Protein AF-A0A9P6V6M8-F1 (afdb_monomer_lite)

Radius of gyration: 32.64 Å; chains: 1; bounding box: 86×92×67 Å

Secondary structure (DSSP, 8-state):
--GGGGGG-SSPPP-S-SSPEEEE-PPTT-EEEE-SSS--SSTTB--SSTTTTSS--PEEEEPPSS--SEEEE-SSS--SSTTB--SGGGTHHHHHHHHHHT-TTPSPPTTT-S--TTT-----GGG-------------------------STTSSSSSHHHHTTTTS-----------PPP--------------------------------

Foldseek 3Di:
DDPVPPVPPQFDAAFLDLFWDKDFDDDAFDKFWAWQRLQDPPQRGHPPPLCPPDPTDTDIDGHHNDDDGIAGAGRGNPDPDPRGDPPSSVVVPVVLVVLQVVPPPPPDDLLDAQADRRRNDGHDPVRYDDDPPPPPVDPDDDDPDDDDDDDDPVPPPPPPVVVVVPVPPDDDDDDDDDDDDDDDDDDDDDDDDDDDDDDDDDDDDDDDDDDDDDD

Sequence (215 aa):
MDIEDFAYLPCKPKATHFNPITLRNLKPGSIKEWCTCGLTKTGVWCDGKSHKGTSFKPLRWQVPKQPQTIYLMCDCRYTTRPPYCDGLHMDLPLKYFKRIQECPKQPHDPEVTKLCEECGWAGPRDKWPELPETDSEGSDFSDEDDSEEGDSEARRKKTEEDKARTLAANTPKVQIQLQTDQDTSASSPSSQAAVGEGSDNVTVEKFLFNAIIHL

pLDDT: mean 71.79, std 23.33, range [31.89, 96.56]

Structure (mmCIF, N/CA/C/O backbone):
data_AF-A0A9P6V6M8-F1
#
_entry.id   AF-A0A9P6V6M8-F1
#
loop_
_atom_site.group_PDB
_atom_site.id
_atom_site.type_symbol
_atom_site.label_atom_id
_atom_site.label_alt_id
_atom_site.label_comp_id
_atom_site.label_asym_id
_atom_site.label_entity_id
_atom_site.label_seq_id
_atom_site.pdbx_PDB_ins_code
_atom_site.Cartn_x
_atom_site.Cartn_y
_atom_site.Cartn_z
_atom_site.occupancy
_atom_site.B_iso_or_equiv
_atom_site.auth_seq_id
_atom_site.auth_comp_id
_atom_site.auth_asym_id
_atom_site.auth_atom_id
_atom_site.pdbx_PDB_model_num
ATOM 1 N N . MET A 1 1 ? -5.505 -21.358 1.972 1.00 47.44 1 MET A N 1
ATOM 2 C CA . MET A 1 1 ? -5.375 -20.472 0.800 1.00 47.44 1 MET A CA 1
ATOM 3 C C . MET A 1 1 ? -3.897 -20.350 0.554 1.00 47.44 1 MET A C 1
ATOM 5 O O . MET A 1 1 ? -3.209 -19.744 1.370 1.00 47.44 1 MET A O 1
ATOM 9 N N . ASP A 1 2 ? -3.416 -21.045 -0.466 1.00 41.38 2 ASP A N 1
AT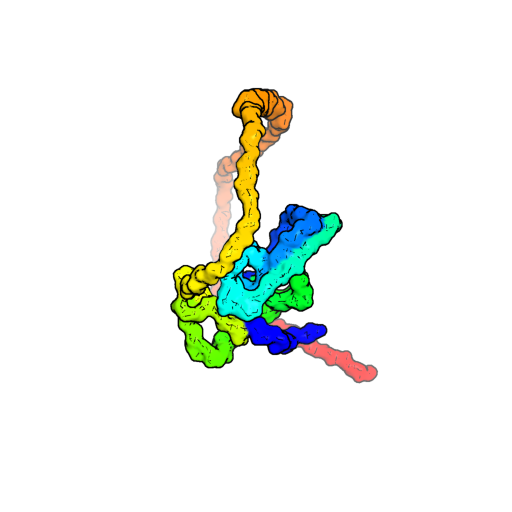OM 10 C CA . ASP A 1 2 ? -2.001 -21.075 -0.794 1.00 41.38 2 ASP A CA 1
ATOM 11 C C . ASP A 1 2 ? -1.569 -19.725 -1.372 1.00 41.38 2 ASP A C 1
ATOM 13 O O . ASP A 1 2 ? -2.309 -19.053 -2.089 1.00 41.38 2 ASP A O 1
ATOM 17 N N . ILE A 1 3 ? -0.354 -19.306 -1.023 1.00 53.66 3 ILE A N 1
ATOM 18 C CA . ILE A 1 3 ? 0.219 -17.983 -1.332 1.00 53.66 3 ILE A CA 1
ATOM 19 C C . ILE A 1 3 ? 0.447 -17.798 -2.855 1.00 53.66 3 ILE A C 1
ATOM 21 O O . ILE A 1 3 ? 0.847 -16.728 -3.314 1.00 53.66 3 ILE A O 1
ATOM 25 N N . GLU A 1 4 ? 0.193 -18.829 -3.661 1.00 52.91 4 GLU A N 1
ATOM 26 C CA . GLU A 1 4 ? 0.295 -18.800 -5.124 1.00 52.91 4 GLU A CA 1
ATOM 27 C C . GLU A 1 4 ? -0.864 -18.036 -5.801 1.00 52.91 4 GLU A C 1
ATOM 29 O O . GLU A 1 4 ? -0.730 -17.602 -6.943 1.00 52.91 4 GLU A O 1
ATOM 34 N N . ASP A 1 5 ? -1.943 -17.723 -5.073 1.00 51.47 5 ASP A N 1
ATOM 35 C CA . ASP A 1 5 ? -3.147 -17.071 -5.619 1.00 51.47 5 ASP A CA 1
ATOM 36 C C . ASP A 1 5 ? -3.082 -15.539 -5.755 1.00 51.47 5 ASP A C 1
ATOM 38 O O . ASP A 1 5 ? -4.060 -14.893 -6.147 1.00 51.47 5 ASP A O 1
ATOM 42 N N . PHE A 1 6 ? -1.923 -14.906 -5.539 1.00 53.25 6 PHE A N 1
ATOM 43 C CA . PHE A 1 6 ? -1.770 -13.481 -5.870 1.00 53.25 6 PHE A CA 1
ATOM 44 C C . PHE A 1 6 ? -1.945 -13.186 -7.367 1.00 53.25 6 PHE A C 1
ATOM 46 O O . PHE A 1 6 ? -2.022 -12.014 -7.744 1.00 53.25 6 PHE A O 1
ATOM 53 N N . ALA A 1 7 ? -2.045 -14.215 -8.215 1.00 49.66 7 ALA A N 1
ATOM 54 C CA . ALA A 1 7 ? -2.452 -14.122 -9.611 1.00 49.66 7 ALA A CA 1
ATOM 55 C C . ALA A 1 7 ? -3.858 -13.510 -9.803 1.00 49.66 7 ALA A C 1
ATOM 57 O O . ALA A 1 7 ? -4.066 -12.843 -10.812 1.00 49.66 7 ALA A O 1
ATOM 58 N N . TYR A 1 8 ? -4.772 -13.621 -8.829 1.00 52.59 8 TYR A N 1
ATOM 59 C CA . TYR A 1 8 ? -6.169 -13.176 -8.972 1.00 52.59 8 TYR A CA 1
ATOM 60 C C . TYR A 1 8 ? -6.433 -11.688 -8.716 1.00 52.59 8 TYR A C 1
ATOM 62 O O . TYR A 1 8 ? -7.520 -11.203 -9.030 1.00 52.59 8 TYR A O 1
ATOM 70 N N . LEU A 1 9 ? -5.473 -10.929 -8.174 1.00 61.94 9 LEU A N 1
ATOM 71 C CA . LEU A 1 9 ? -5.618 -9.472 -8.132 1.00 61.94 9 LEU A CA 1
ATOM 72 C C . LEU A 1 9 ? -5.384 -8.922 -9.547 1.00 61.94 9 LEU A C 1
ATOM 74 O O . LEU A 1 9 ? -4.249 -9.044 -10.029 1.00 61.94 9 LEU A O 1
ATOM 78 N N . PRO A 1 10 ? -6.402 -8.315 -10.197 1.00 70.81 10 PRO A N 1
ATOM 79 C CA . PRO A 1 10 ? -6.293 -7.839 -11.578 1.00 70.81 10 PRO A CA 1
ATOM 80 C C . PRO A 1 10 ? -5.193 -6.782 -11.734 1.00 70.81 10 PRO A C 1
ATOM 82 O O . PRO A 1 10 ? -4.632 -6.629 -12.813 1.00 70.81 10 PRO A O 1
ATOM 85 N N . CYS A 1 11 ? -4.843 -6.102 -10.638 1.00 84.94 11 CYS A N 1
ATOM 86 C CA . CYS A 1 11 ? -3.841 -5.048 -10.585 1.00 84.94 11 CYS A CA 1
ATOM 87 C C . CYS A 1 11 ? -2.953 -5.256 -9.347 1.00 84.94 11 CYS A C 1
ATOM 89 O O . CYS A 1 11 ? -3.449 -5.573 -8.261 1.00 84.94 11 CYS A O 1
ATOM 91 N N . LYS A 1 12 ? -1.633 -5.096 -9.489 1.00 92.56 12 LYS A N 1
ATOM 92 C CA . LYS A 1 12 ? -0.647 -5.289 -8.414 1.00 92.56 12 LYS A CA 1
ATOM 93 C C . LYS A 1 12 ? -0.334 -3.960 -7.718 1.00 92.56 12 LYS A C 1
ATOM 95 O O . LYS A 1 12 ? 0.124 -3.028 -8.380 1.00 92.56 12 LYS A O 1
ATOM 100 N N . PRO A 1 13 ? -0.563 -3.842 -6.398 1.00 94.44 13 PRO A N 1
ATOM 101 C CA . PRO A 1 13 ? -0.281 -2.607 -5.677 1.00 94.44 13 PRO A CA 1
ATOM 102 C C . PRO A 1 13 ? 1.210 -2.464 -5.361 1.00 94.44 13 PRO A C 1
ATOM 104 O O . PRO A 1 13 ? 1.952 -3.451 -5.288 1.00 94.44 13 PRO A O 1
ATOM 107 N N . LYS A 1 14 ? 1.644 -1.232 -5.091 1.00 95.19 14 LYS A N 1
ATOM 108 C CA . LYS A 1 14 ? 2.964 -0.979 -4.512 1.00 95.19 14 LYS A CA 1
ATOM 109 C C . LYS A 1 14 ? 2.982 -1.470 -3.065 1.00 95.19 14 LYS A C 1
ATOM 111 O O . LYS A 1 14 ? 2.105 -1.112 -2.282 1.00 95.19 14 LYS A O 1
ATOM 116 N N . ALA A 1 15 ? 4.004 -2.232 -2.685 1.00 94.75 15 ALA A N 1
ATOM 117 C CA . ALA A 1 15 ? 4.273 -2.470 -1.271 1.00 94.75 15 ALA A CA 1
ATOM 118 C C . ALA A 1 15 ? 4.961 -1.227 -0.688 1.00 94.75 15 ALA A C 1
ATOM 120 O O . ALA A 1 15 ? 6.109 -0.945 -1.033 1.00 94.75 15 ALA A O 1
ATOM 121 N N . THR A 1 16 ? 4.259 -0.458 0.154 1.00 92.56 16 THR A N 1
ATOM 122 C CA . THR A 1 16 ? 4.833 0.735 0.807 1.00 92.56 16 THR A CA 1
ATOM 123 C C . THR A 1 16 ? 5.919 0.315 1.790 1.00 92.56 16 THR A C 1
ATOM 125 O O . THR A 1 16 ? 7.080 0.697 1.663 1.00 92.56 16 THR A O 1
ATOM 128 N N . HIS A 1 17 ? 5.522 -0.533 2.733 1.00 92.94 17 HIS A N 1
ATOM 129 C CA . HIS A 1 17 ? 6.373 -1.190 3.704 1.00 92.94 17 HIS A CA 1
ATOM 130 C C . HIS A 1 17 ? 5.879 -2.625 3.860 1.00 92.94 17 HIS A C 1
ATOM 132 O O . HIS A 1 17 ? 4.681 -2.895 3.767 1.00 92.94 17 HIS A O 1
ATOM 138 N N . PHE A 1 18 ? 6.796 -3.564 4.082 1.00 94.62 18 PHE A N 1
ATOM 139 C CA . PHE A 1 18 ? 6.402 -4.948 4.338 1.00 94.62 18 PHE A CA 1
ATOM 140 C C . PHE A 1 18 ? 5.787 -5.080 5.734 1.00 94.62 18 PHE A C 1
ATOM 142 O O . PHE A 1 18 ? 4.738 -5.691 5.892 1.00 94.62 18 PHE A O 1
ATOM 149 N N . ASN A 1 19 ? 6.360 -4.417 6.733 1.00 94.94 19 ASN A N 1
ATOM 150 C CA . ASN A 1 19 ? 5.861 -4.497 8.101 1.00 94.94 19 ASN A CA 1
ATOM 151 C C . ASN A 1 19 ? 4.499 -3.799 8.267 1.00 94.94 19 ASN A C 1
ATOM 153 O O . ASN A 1 19 ? 4.250 -2.767 7.637 1.00 94.94 19 ASN A O 1
ATOM 157 N N . PRO A 1 20 ? 3.616 -4.321 9.135 1.00 95.94 20 PRO A N 1
ATOM 158 C CA . PRO A 1 20 ? 2.360 -3.664 9.452 1.00 95.94 20 PRO A CA 1
ATOM 159 C C . PRO A 1 20 ? 2.594 -2.370 10.226 1.00 95.94 20 PRO A C 1
ATOM 161 O O . PRO A 1 20 ? 3.549 -2.246 10.996 1.00 95.94 20 PRO A O 1
ATOM 164 N N . ILE A 1 21 ? 1.657 -1.436 10.097 1.00 96.06 21 ILE A N 1
ATOM 165 C CA . ILE A 1 21 ? 1.643 -0.233 10.925 1.00 96.06 21 ILE A CA 1
ATOM 166 C C . ILE A 1 21 ? 0.756 -0.454 12.151 1.00 96.06 21 ILE A C 1
ATOM 168 O O . ILE A 1 21 ? -0.347 -1.003 12.070 1.00 96.06 21 ILE A O 1
ATOM 172 N N . THR A 1 22 ? 1.246 -0.004 13.301 1.00 96.44 22 THR A N 1
ATOM 173 C CA . THR A 1 22 ? 0.507 -0.038 14.563 1.00 96.44 22 THR A CA 1
ATOM 174 C C . THR A 1 22 ? -0.211 1.291 14.751 1.00 96.44 22 THR A C 1
ATOM 176 O O . THR A 1 22 ? 0.434 2.321 14.936 1.00 96.44 22 THR A O 1
ATOM 179 N N . LEU A 1 23 ? -1.542 1.278 14.735 1.00 95.06 23 LEU A N 1
ATOM 180 C CA . LEU A 1 23 ? -2.364 2.449 15.037 1.00 95.06 23 LEU A CA 1
ATOM 181 C C . LEU A 1 23 ? -2.954 2.339 16.440 1.00 95.06 23 LEU A C 1
ATOM 183 O O . LEU A 1 23 ? -3.343 1.258 16.881 1.00 95.06 23 LEU A O 1
ATOM 187 N N . ARG A 1 24 ? -3.040 3.471 17.138 1.00 94.88 24 ARG A N 1
ATOM 188 C CA . ARG A 1 24 ? -3.603 3.576 18.489 1.00 94.88 24 ARG A CA 1
ATOM 189 C C . ARG A 1 24 ? -4.727 4.601 18.502 1.00 94.88 24 ARG A C 1
ATOM 191 O O . ARG A 1 24 ? -4.726 5.525 17.694 1.00 94.88 24 ARG A O 1
ATOM 198 N N . ASN A 1 25 ? -5.655 4.448 19.443 1.00 89.94 25 ASN A N 1
ATOM 199 C CA . ASN A 1 25 ? -6.674 5.454 19.763 1.00 89.94 25 ASN A CA 1
ATOM 200 C C . ASN A 1 25 ? -7.548 5.883 18.563 1.00 89.94 25 ASN A C 1
ATOM 202 O O . ASN A 1 25 ? -7.869 7.060 18.402 1.00 89.94 25 ASN A O 1
ATOM 206 N N . LEU A 1 26 ? -7.947 4.937 17.703 1.00 92.75 26 LEU A N 1
ATOM 207 C CA . LEU A 1 26 ? -8.890 5.228 16.618 1.00 92.75 26 LEU A CA 1
ATOM 208 C C . LEU A 1 26 ? -10.288 5.513 17.182 1.00 92.75 26 LEU A C 1
ATOM 210 O O . LEU A 1 26 ? -10.801 4.743 17.993 1.00 92.75 26 LEU A O 1
ATOM 214 N N . LYS A 1 27 ? -10.921 6.599 16.718 1.00 93.25 27 LYS A N 1
ATOM 215 C CA . LYS A 1 27 ? -12.270 7.004 17.144 1.00 93.25 27 LYS A CA 1
ATOM 216 C C . LYS A 1 27 ? -13.311 5.955 16.704 1.00 93.25 27 LYS A C 1
ATOM 218 O O . LYS A 1 27 ? -13.471 5.772 15.491 1.00 93.25 27 LYS A O 1
ATOM 223 N N . PRO A 1 28 ? -14.037 5.302 17.633 1.00 95.12 28 PRO A N 1
ATOM 224 C CA . PRO A 1 28 ? -15.086 4.336 17.302 1.00 95.12 28 PRO A CA 1
ATOM 225 C C . PRO A 1 28 ? -16.145 4.917 16.371 1.00 95.12 28 PRO A C 1
ATOM 227 O O . PRO A 1 28 ? -16.511 6.086 16.492 1.00 95.12 28 PRO A O 1
ATOM 230 N N . GLY A 1 29 ? -16.630 4.112 15.426 1.00 93.00 29 GLY A N 1
ATOM 231 C CA . GLY A 1 29 ? -17.658 4.517 14.464 1.00 93.00 29 GLY A CA 1
ATOM 232 C C . GLY A 1 29 ? -17.187 5.497 13.387 1.00 93.00 29 GLY A C 1
ATOM 233 O O . GLY A 1 29 ? -17.927 5.725 12.429 1.00 93.00 29 GLY A O 1
ATOM 234 N N . SER A 1 30 ? -15.967 6.041 13.493 1.00 94.12 30 SER A N 1
ATOM 235 C CA . SER A 1 30 ? -15.397 6.867 12.431 1.00 94.12 30 SER A CA 1
ATOM 236 C C . SER A 1 30 ? -15.123 6.033 11.184 1.00 94.12 30 SER A C 1
ATOM 238 O O . SER A 1 30 ? -14.812 4.842 11.250 1.00 94.12 30 SER A O 1
ATOM 240 N N . ILE A 1 31 ? -15.264 6.677 10.034 1.00 95.31 31 ILE A N 1
ATOM 241 C CA . ILE A 1 31 ? -15.043 6.063 8.733 1.00 95.31 31 ILE A CA 1
ATOM 242 C C . ILE A 1 31 ? -13.644 6.447 8.281 1.00 95.31 31 ILE A C 1
ATOM 244 O O . ILE A 1 31 ? -13.259 7.616 8.340 1.00 95.31 31 ILE A O 1
ATOM 248 N N . LYS A 1 32 ? -12.876 5.451 7.859 1.00 95.31 32 LYS A N 1
ATOM 249 C CA . LYS A 1 32 ? -11.539 5.619 7.307 1.00 95.31 32 LYS A CA 1
ATOM 250 C C . LYS A 1 32 ? -11.471 4.939 5.952 1.00 95.31 32 LYS A C 1
ATOM 252 O O . LYS A 1 32 ? -12.170 3.965 5.690 1.00 95.31 32 LYS A O 1
ATOM 257 N N . GLU A 1 33 ? -10.610 5.454 5.096 1.00 96.31 33 GLU A N 1
ATOM 258 C CA . GLU A 1 33 ? -10.376 4.900 3.771 1.00 96.31 33 GLU A CA 1
ATOM 259 C C . GLU A 1 33 ? -9.006 4.249 3.759 1.00 96.31 33 GLU A C 1
ATOM 261 O O . GLU A 1 33 ? -7.987 4.937 3.788 1.00 96.31 33 GLU A O 1
ATOM 266 N N . TRP A 1 34 ? -8.962 2.922 3.760 1.00 96.56 34 TRP A N 1
ATOM 267 C CA . TRP A 1 34 ? -7.713 2.193 3.616 1.00 96.56 34 TRP A CA 1
ATOM 268 C C . TRP A 1 34 ? -7.250 2.282 2.165 1.00 96.56 34 TRP A C 1
ATOM 270 O O . TRP A 1 34 ? -7.998 2.008 1.224 1.00 96.56 34 TRP A O 1
ATOM 280 N N . CYS A 1 35 ? -6.011 2.713 1.971 1.00 96.06 35 CYS A N 1
ATOM 281 C CA . CYS A 1 35 ? -5.447 2.826 0.640 1.00 96.06 35 CYS A CA 1
ATOM 282 C C . CYS A 1 35 ? -5.168 1.413 0.094 1.00 96.06 35 CYS A C 1
ATOM 284 O O . CYS A 1 35 ? -4.650 0.548 0.794 1.00 96.06 35 CYS A O 1
ATOM 286 N N . THR A 1 36 ? -5.497 1.161 -1.165 1.00 94.94 36 THR A N 1
ATOM 287 C CA . THR A 1 36 ? -5.299 -0.155 -1.798 1.00 94.94 36 THR A CA 1
ATOM 288 C C . THR A 1 36 ? -4.094 -0.163 -2.740 1.00 94.94 36 THR A C 1
ATOM 290 O O . THR A 1 36 ? -3.481 -1.204 -2.916 1.00 94.94 36 THR A O 1
ATOM 293 N N . CYS A 1 37 ? -3.691 0.995 -3.281 1.00 94.06 37 CYS A N 1
ATOM 294 C CA . CYS A 1 37 ? -2.601 1.109 -4.260 1.00 94.06 37 CYS A CA 1
ATOM 295 C C . CYS A 1 37 ? -1.181 1.180 -3.670 1.00 94.06 37 CYS A C 1
ATOM 297 O O . CYS A 1 37 ? -0.215 0.980 -4.402 1.00 94.06 37 CYS A O 1
ATOM 299 N N . GLY A 1 38 ? -1.032 1.525 -2.383 1.00 93.88 38 GLY A N 1
ATOM 300 C CA . GLY A 1 38 ? 0.278 1.731 -1.737 1.00 93.88 38 GLY A CA 1
ATOM 301 C C . GLY A 1 38 ? 0.995 3.033 -2.119 1.00 93.88 38 GLY A C 1
ATOM 302 O O . GLY A 1 38 ? 2.156 3.243 -1.783 1.00 93.88 38 GLY A O 1
ATOM 303 N N . LEU A 1 39 ? 0.314 3.942 -2.821 1.00 93.94 39 LEU A N 1
ATOM 304 C CA . LEU A 1 39 ? 0.891 5.214 -3.262 1.00 93.94 39 LEU A CA 1
ATOM 305 C C . LEU A 1 39 ? 0.676 6.361 -2.273 1.00 93.94 39 LEU A C 1
ATOM 307 O O . LEU A 1 39 ? 1.158 7.448 -2.531 1.00 93.94 39 LEU A O 1
ATOM 311 N N . THR A 1 40 ? -0.057 6.192 -1.178 1.00 93.38 40 THR A N 1
ATOM 312 C CA . THR A 1 40 ? -0.419 7.290 -0.254 1.00 93.38 40 THR A CA 1
ATOM 313 C C . THR A 1 40 ? 0.786 7.940 0.463 1.00 93.38 40 THR A C 1
ATOM 315 O O . THR A 1 40 ? 1.867 7.356 0.526 1.00 93.38 40 THR A O 1
ATOM 318 N N . LYS A 1 41 ? 0.639 9.180 0.965 1.00 89.12 41 LYS A N 1
ATOM 319 C CA . LYS A 1 41 ? 1.581 9.818 1.925 1.00 89.12 41 LYS A CA 1
ATOM 320 C C . LYS A 1 41 ? 1.170 9.636 3.387 1.00 89.12 41 LYS A C 1
ATOM 322 O O . LYS A 1 41 ? 1.979 9.857 4.279 1.00 89.12 41 LYS A O 1
ATOM 327 N N . THR A 1 42 ? -0.077 9.256 3.650 1.00 89.44 42 THR A N 1
ATOM 328 C CA . THR A 1 42 ? -0.676 9.252 4.995 1.00 89.44 42 THR A CA 1
ATOM 329 C C . THR A 1 42 ? -0.638 7.862 5.647 1.00 89.44 42 THR A C 1
ATOM 331 O O . THR A 1 42 ? -1.531 7.480 6.408 1.00 89.44 42 THR A O 1
ATOM 334 N N . GLY A 1 43 ? 0.414 7.087 5.354 1.00 90.12 43 GLY A N 1
ATOM 335 C CA . GLY A 1 43 ? 0.623 5.734 5.875 1.00 90.12 43 GLY A CA 1
ATOM 336 C C . GLY A 1 43 ? -0.322 4.715 5.240 1.00 90.12 43 GLY A C 1
ATOM 337 O O . GLY A 1 43 ? -0.225 4.415 4.055 1.00 90.12 43 GLY A O 1
ATOM 338 N N . VAL A 1 44 ? -1.261 4.171 6.014 1.00 94.81 44 VAL A N 1
ATOM 339 C CA . VAL A 1 44 ? -2.244 3.188 5.510 1.00 94.81 44 VAL A CA 1
ATOM 340 C C . VAL A 1 44 ? -3.520 3.813 4.967 1.00 94.81 44 VAL A C 1
ATOM 342 O O . VAL A 1 44 ? -4.279 3.149 4.260 1.00 94.81 44 VAL A O 1
ATOM 345 N N . TRP A 1 45 ? -3.758 5.087 5.266 1.00 95.75 45 TRP A N 1
ATOM 346 C CA . TRP A 1 45 ? -4.970 5.776 4.847 1.00 95.75 45 TRP A CA 1
ATOM 347 C C . TRP A 1 45 ? -4.832 6.354 3.442 1.00 95.75 45 TRP A C 1
ATOM 349 O O . TRP A 1 45 ? -3.735 6.644 2.974 1.00 95.75 45 TRP A O 1
ATOM 359 N N . CYS A 1 46 ? -5.946 6.483 2.733 1.00 95.50 46 CYS A N 1
ATOM 360 C CA . CYS A 1 46 ? -5.997 7.155 1.446 1.00 95.50 46 CYS A CA 1
ATOM 361 C C . CYS A 1 46 ? -5.811 8.664 1.626 1.00 95.50 46 CYS A C 1
ATOM 363 O O . CYS A 1 46 ? -6.306 9.254 2.583 1.00 95.50 46 CYS A O 1
ATOM 365 N N . ASP A 1 47 ? -5.101 9.284 0.689 1.00 93.19 47 ASP A N 1
ATOM 366 C CA . ASP A 1 47 ? -4.909 10.733 0.603 1.00 93.19 47 ASP A CA 1
ATOM 367 C C . ASP A 1 47 ? -5.776 11.378 -0.495 1.00 93.19 47 ASP A C 1
ATOM 369 O O . ASP A 1 47 ? -5.595 12.547 -0.827 1.00 93.19 47 ASP A O 1
ATOM 373 N N . GLY A 1 48 ? -6.681 10.613 -1.115 1.00 91.06 48 GLY A N 1
ATOM 374 C CA . GLY A 1 48 ? -7.612 11.072 -2.153 1.00 91.06 48 GLY A CA 1
ATOM 375 C C . GLY A 1 48 ? -6.988 11.376 -3.523 1.00 91.06 48 GLY A C 1
ATOM 376 O O . GLY A 1 48 ? -7.678 11.301 -4.536 1.00 91.06 48 GLY A O 1
ATOM 377 N N . LYS A 1 49 ? -5.686 11.676 -3.595 1.00 90.62 49 LYS A N 1
ATOM 378 C CA . LYS A 1 49 ? -5.003 12.098 -4.833 1.00 90.62 49 LYS A CA 1
ATOM 379 C C . LYS A 1 49 ? -4.111 11.009 -5.428 1.00 90.62 49 LYS A C 1
ATOM 381 O O . LYS A 1 49 ? -3.974 10.905 -6.644 1.00 90.62 49 LYS A O 1
ATOM 386 N N . SER A 1 50 ? -3.511 10.156 -4.604 1.00 90.62 50 SER A N 1
ATOM 387 C CA . SER A 1 50 ? -2.413 9.303 -5.076 1.00 90.62 50 SER A CA 1
ATOM 388 C C . SER A 1 50 ? -2.855 8.071 -5.840 1.00 90.62 50 SER A C 1
ATOM 390 O O . SER A 1 50 ? -2.090 7.580 -6.658 1.00 90.62 50 SER A O 1
ATOM 392 N N . HIS A 1 51 ? -4.083 7.605 -5.640 1.00 90.69 51 HIS A N 1
ATOM 393 C CA . HIS A 1 51 ? -4.656 6.520 -6.436 1.00 90.69 51 HIS A CA 1
ATOM 394 C C . HIS A 1 51 ? -5.267 7.009 -7.761 1.00 90.69 51 HIS A C 1
ATOM 396 O O . HIS A 1 51 ? -5.526 6.190 -8.639 1.00 90.69 51 HIS A O 1
ATOM 402 N N . LYS A 1 52 ? -5.479 8.325 -7.940 1.00 89.81 52 LYS A N 1
ATOM 403 C CA . LYS A 1 52 ? -5.982 8.872 -9.208 1.00 89.81 52 LYS A CA 1
ATOM 404 C C . LYS A 1 52 ? -5.029 8.494 -10.349 1.00 89.81 52 LYS A C 1
ATOM 406 O O . LYS A 1 52 ? -3.807 8.520 -10.160 1.00 89.81 52 LYS A O 1
ATOM 411 N N . GLY A 1 53 ? -5.590 8.128 -11.500 1.00 85.75 53 GLY A N 1
ATOM 412 C CA . GLY A 1 53 ? -4.844 7.618 -12.657 1.00 85.75 53 GLY A CA 1
ATOM 413 C C . GLY A 1 53 ? -4.446 6.140 -12.563 1.00 85.75 53 GLY A C 1
ATOM 414 O O . GLY A 1 53 ? -3.782 5.646 -13.463 1.00 85.75 53 GLY A O 1
ATOM 415 N N . THR A 1 54 ? -4.847 5.439 -11.498 1.00 89.75 54 THR A N 1
ATOM 416 C CA . THR A 1 54 ? -4.717 3.978 -11.380 1.00 89.75 54 THR A CA 1
ATOM 417 C C . THR A 1 54 ? -6.101 3.340 -11.294 1.00 89.75 54 THR A C 1
ATOM 419 O O . THR A 1 54 ? -7.083 4.008 -10.966 1.00 89.75 54 THR A O 1
ATOM 422 N N . SER A 1 55 ? -6.188 2.039 -11.538 1.00 91.12 55 SER A N 1
ATOM 423 C CA . SER A 1 55 ? -7.408 1.235 -11.384 1.00 91.12 55 SER A CA 1
ATOM 424 C C . SER A 1 55 ? -7.823 1.007 -9.920 1.00 91.12 55 SER A C 1
ATOM 426 O O . SER A 1 55 ? -8.917 0.506 -9.645 1.00 91.12 55 SER A O 1
ATOM 428 N N . PHE A 1 56 ? -6.979 1.388 -8.958 1.00 92.38 56 PHE A N 1
ATOM 429 C CA . PHE A 1 56 ? -7.228 1.185 -7.536 1.00 92.38 56 PHE A CA 1
ATOM 430 C C . PHE A 1 56 ? -8.245 2.177 -6.970 1.00 92.38 56 PHE A C 1
ATOM 432 O O . PHE A 1 56 ? -8.120 3.392 -7.121 1.00 92.38 56 PHE A O 1
ATOM 439 N N . LYS A 1 57 ? -9.199 1.650 -6.198 1.00 92.50 57 LYS A N 1
ATOM 440 C CA . LYS A 1 57 ? -10.131 2.435 -5.381 1.00 92.50 57 LYS A CA 1
ATOM 441 C C . LYS A 1 57 ? -9.860 2.195 -3.895 1.00 92.50 57 LYS A C 1
ATOM 443 O O . LYS A 1 57 ? -9.584 1.049 -3.522 1.00 92.50 57 LYS A O 1
ATOM 448 N N . PRO A 1 58 ? -9.907 3.232 -3.042 1.00 94.50 58 PRO A N 1
ATOM 449 C CA . PRO A 1 58 ? -9.741 3.052 -1.607 1.00 94.50 58 PRO A CA 1
ATOM 450 C C . PRO A 1 58 ? -10.867 2.195 -1.015 1.00 94.50 58 PRO A C 1
ATOM 452 O O . PRO A 1 58 ? -12.008 2.233 -1.473 1.00 94.50 58 PRO A O 1
ATOM 455 N N . LEU A 1 59 ? -10.543 1.432 0.027 1.00 94.81 59 LEU A N 1
ATOM 456 C CA . LEU A 1 59 ? -11.503 0.601 0.744 1.00 94.81 59 LEU A CA 1
ATOM 457 C C . LEU A 1 59 ? -12.058 1.373 1.942 1.00 94.81 59 LEU A C 1
ATOM 459 O O . LEU A 1 59 ? -11.324 1.700 2.877 1.00 94.81 59 LEU A O 1
ATOM 463 N N . ARG A 1 60 ? -13.368 1.620 1.950 1.00 96.12 60 ARG A N 1
ATOM 464 C CA . ARG A 1 60 ? -14.052 2.222 3.096 1.00 96.12 60 ARG A CA 1
ATOM 465 C C . ARG A 1 60 ? -14.134 1.212 4.240 1.00 96.12 60 ARG A C 1
ATOM 467 O O . ARG A 1 60 ? -14.733 0.151 4.099 1.00 96.12 60 ARG A O 1
ATOM 474 N N . TRP A 1 61 ? -13.562 1.562 5.383 1.00 95.19 61 TRP A N 1
ATOM 475 C CA . TRP A 1 61 ? -13.579 0.767 6.604 1.00 95.19 61 TRP A CA 1
ATOM 476 C C . TRP A 1 61 ? -14.134 1.599 7.758 1.00 95.19 61 TRP A C 1
ATOM 478 O O . TRP A 1 61 ? -13.734 2.743 7.979 1.00 95.19 61 TRP A O 1
ATOM 488 N N . GLN A 1 62 ? -15.077 1.024 8.500 1.00 95.56 62 GLN A N 1
ATOM 489 C CA . GLN A 1 62 ? -15.611 1.640 9.706 1.00 95.56 62 GLN A CA 1
ATOM 490 C C . GLN A 1 62 ? -14.857 1.111 10.923 1.00 95.56 62 GLN A C 1
ATOM 492 O O . GLN A 1 62 ? -14.759 -0.102 11.116 1.00 95.56 62 GLN A O 1
ATOM 497 N N . VAL A 1 63 ? -14.369 2.021 11.769 1.00 94.81 63 VAL A N 1
ATOM 498 C CA . VAL A 1 63 ? -13.759 1.647 13.048 1.00 94.81 63 VAL A CA 1
ATOM 499 C C . VAL A 1 63 ? -14.822 0.947 13.906 1.00 94.81 63 VAL A C 1
ATOM 501 O O . VAL A 1 63 ? -15.891 1.535 14.124 1.00 94.81 63 VAL A O 1
ATOM 504 N N . PRO A 1 64 ? -14.555 -0.269 14.421 1.00 93.38 64 PRO A N 1
ATOM 505 C CA . PRO A 1 64 ? -15.489 -0.992 15.274 1.00 93.38 64 PRO A CA 1
ATOM 506 C C . PRO A 1 64 ? -16.014 -0.131 16.429 1.00 93.38 64 PRO A C 1
ATOM 508 O O . PRO A 1 64 ? -15.278 0.658 17.023 1.00 93.38 64 PRO A O 1
ATOM 511 N N . LYS A 1 65 ? -17.299 -0.298 16.771 1.00 91.81 65 LYS A N 1
ATOM 512 C CA . LYS A 1 65 ? -17.921 0.407 17.909 1.00 91.81 65 LYS A CA 1
ATOM 513 C C . LYS A 1 65 ? -17.258 0.053 19.243 1.00 91.81 65 LYS A C 1
ATOM 515 O O . LYS A 1 65 ? -17.266 0.871 20.154 1.00 91.81 65 LYS A O 1
ATOM 520 N N . GLN A 1 66 ? -16.692 -1.149 19.339 1.00 91.81 66 GLN A N 1
ATOM 521 C CA . GLN A 1 66 ? -15.860 -1.579 20.457 1.00 91.81 66 GLN A CA 1
ATOM 522 C C . GLN A 1 66 ? -14.392 -1.256 20.125 1.00 91.81 66 GLN A C 1
ATOM 524 O O . GLN A 1 66 ? -13.804 -1.952 19.292 1.00 91.81 66 GLN A O 1
ATOM 529 N N . PRO A 1 67 ? -13.803 -0.191 20.705 1.00 85.94 67 PRO A N 1
ATOM 530 C CA . PRO A 1 67 ? -12.431 0.184 20.405 1.00 85.94 67 PRO A CA 1
ATOM 531 C C . PRO A 1 67 ? -11.441 -0.853 20.921 1.00 85.94 67 PRO A C 1
ATOM 533 O O . PRO A 1 67 ? -11.506 -1.277 22.071 1.00 85.94 67 PRO A O 1
ATOM 536 N N . GLN A 1 68 ? -10.453 -1.170 20.094 1.00 89.94 68 GLN A N 1
ATOM 537 C CA . GLN A 1 68 ? -9.209 -1.787 20.535 1.00 89.94 68 GLN A CA 1
ATOM 538 C C . GLN A 1 68 ? -8.172 -0.693 20.816 1.00 89.94 68 GLN A C 1
ATOM 540 O O . GLN A 1 68 ? -8.150 0.347 20.153 1.00 89.94 68 GLN A O 1
ATOM 545 N N . THR A 1 69 ? -7.283 -0.921 21.785 1.00 91.06 69 THR A N 1
ATOM 546 C CA . THR A 1 69 ? -6.167 0.000 22.069 1.00 91.06 69 THR A CA 1
ATOM 547 C C . THR A 1 69 ? -5.176 0.055 20.907 1.00 91.06 69 THR A C 1
ATOM 549 O O . THR A 1 69 ? -4.565 1.095 20.654 1.00 91.06 69 THR A O 1
ATOM 552 N N . ILE A 1 70 ? -5.007 -1.071 20.211 1.00 94.31 70 ILE A N 1
ATOM 553 C CA . ILE A 1 70 ? -4.022 -1.259 19.152 1.00 94.31 70 ILE A CA 1
ATOM 554 C C . ILE A 1 70 ? -4.694 -1.918 17.951 1.00 94.31 70 ILE A C 1
ATOM 556 O O . ILE A 1 70 ? -5.383 -2.921 18.097 1.00 94.31 70 ILE A O 1
ATOM 560 N N . TYR A 1 71 ? -4.428 -1.378 16.766 1.00 95.06 71 TYR A N 1
ATOM 561 C CA . TYR A 1 71 ? -4.837 -1.937 15.486 1.00 95.06 71 TYR A CA 1
ATOM 562 C C . TYR A 1 71 ? -3.600 -2.177 14.621 1.00 95.06 71 TYR A C 1
ATOM 564 O O . TYR A 1 71 ? -2.840 -1.246 14.353 1.00 95.06 71 TYR A O 1
ATOM 572 N N . LEU A 1 72 ? -3.411 -3.415 14.161 1.00 96.25 72 LEU A N 1
ATOM 573 C CA . LEU A 1 72 ? -2.369 -3.765 13.194 1.00 96.25 72 LEU A CA 1
ATOM 574 C C . LEU A 1 72 ? -2.943 -3.682 11.782 1.00 96.25 72 LEU A C 1
ATOM 576 O O . LEU A 1 72 ? -3.694 -4.561 11.352 1.00 96.25 72 LEU A O 1
ATOM 580 N N . MET A 1 73 ? -2.610 -2.608 11.072 1.00 96.19 73 MET A N 1
ATOM 581 C CA . MET A 1 73 ? -3.076 -2.386 9.705 1.00 96.19 73 MET A CA 1
ATOM 582 C C . MET A 1 73 ? -2.029 -2.875 8.705 1.00 96.19 73 MET A C 1
ATOM 584 O O . MET A 1 73 ? -0.823 -2.733 8.914 1.00 96.19 73 MET A O 1
ATOM 588 N N . CYS A 1 74 ? -2.498 -3.453 7.604 1.00 96.44 74 CYS A N 1
ATOM 589 C CA . CYS A 1 74 ? -1.645 -3.889 6.511 1.00 96.44 74 CYS A CA 1
ATOM 590 C C . CYS A 1 74 ? -1.100 -2.675 5.755 1.00 96.44 74 CYS A C 1
ATOM 592 O O . CYS A 1 74 ? -1.879 -1.864 5.246 1.00 96.44 74 CYS A O 1
ATOM 594 N N . ASP A 1 75 ? 0.226 -2.588 5.637 1.00 95.88 75 ASP A N 1
ATOM 595 C CA . ASP A 1 75 ? 0.882 -1.565 4.818 1.00 95.88 75 ASP A CA 1
ATOM 596 C C . ASP A 1 75 ? 1.504 -2.118 3.526 1.00 95.88 75 ASP A C 1
ATOM 598 O O . ASP A 1 75 ? 1.707 -1.378 2.564 1.00 95.88 75 ASP A O 1
ATOM 602 N N . CYS A 1 76 ? 1.692 -3.438 3.435 1.00 95.12 76 CYS A N 1
ATOM 603 C CA . CYS A 1 76 ? 2.214 -4.068 2.225 1.00 95.12 76 CYS A CA 1
ATOM 604 C C . CYS A 1 76 ? 1.187 -4.124 1.083 1.00 95.12 76 CYS A C 1
ATOM 606 O O . CYS A 1 76 ? 1.584 -4.171 -0.072 1.00 95.12 76 CYS A O 1
ATOM 608 N N . ARG A 1 77 ? -0.117 -4.067 1.398 1.00 94.19 77 ARG A N 1
ATOM 609 C CA . ARG A 1 77 ? -1.272 -4.144 0.470 1.00 94.19 77 ARG A CA 1
ATOM 610 C C . ARG A 1 77 ? -1.545 -5.517 -0.152 1.00 94.19 77 ARG A C 1
ATOM 612 O O . ARG A 1 77 ? -2.313 -5.614 -1.100 1.00 94.19 77 ARG A O 1
ATOM 619 N N . TYR A 1 78 ? -0.991 -6.577 0.433 1.00 92.56 78 TYR A N 1
ATOM 620 C CA . TYR A 1 78 ? -1.194 -7.972 0.005 1.00 92.56 78 TYR A CA 1
ATOM 621 C C . TYR A 1 78 ? -1.931 -8.822 1.049 1.00 92.56 78 TYR A C 1
ATOM 623 O O . TYR A 1 78 ? -1.891 -10.044 0.984 1.00 92.56 78 TYR A O 1
ATOM 631 N N . THR A 1 79 ? -2.588 -8.192 2.025 1.00 92.81 79 THR A N 1
ATOM 632 C CA . THR A 1 79 ? -3.422 -8.913 2.998 1.00 92.81 79 THR A CA 1
ATOM 633 C C . THR A 1 79 ? -4.649 -9.528 2.326 1.00 92.81 79 THR A C 1
ATOM 635 O O . THR A 1 79 ? -5.291 -8.907 1.480 1.00 92.81 79 THR A O 1
ATOM 638 N N . THR A 1 80 ? -5.019 -10.725 2.764 1.00 90.56 80 THR A N 1
ATOM 639 C CA . THR A 1 80 ? -6.291 -11.390 2.444 1.00 90.56 80 THR A CA 1
ATOM 640 C C . THR A 1 80 ? -7.453 -10.872 3.293 1.00 90.56 80 THR A C 1
ATOM 642 O O . THR A 1 80 ? -8.613 -11.119 2.972 1.00 90.56 80 THR A O 1
ATOM 645 N N . ARG A 1 81 ? -7.167 -10.129 4.373 1.00 91.75 81 ARG A N 1
ATOM 646 C CA . ARG A 1 81 ? -8.165 -9.588 5.312 1.00 91.75 81 ARG A CA 1
ATOM 647 C C . ARG A 1 81 ? -8.042 -8.068 5.460 1.00 91.75 81 ARG A C 1
ATOM 649 O O . ARG A 1 81 ? -7.752 -7.584 6.558 1.00 91.75 81 ARG A O 1
ATOM 656 N N . PRO A 1 82 ? -8.241 -7.284 4.387 1.00 92.00 82 PRO A N 1
ATOM 657 C CA . PRO A 1 82 ? -8.097 -5.837 4.462 1.00 92.00 82 PRO A CA 1
ATOM 658 C C . PRO A 1 82 ? -9.118 -5.221 5.440 1.00 92.00 82 PRO A C 1
ATOM 660 O O . PRO A 1 82 ? -10.255 -5.690 5.520 1.00 92.00 82 PRO A O 1
ATOM 663 N N . PRO A 1 83 ? -8.742 -4.174 6.199 1.00 94.62 83 PRO A N 1
ATOM 664 C CA . PRO A 1 83 ? -7.445 -3.481 6.208 1.00 94.62 83 PRO A CA 1
ATOM 665 C C . PRO A 1 83 ? -6.401 -4.090 7.167 1.00 94.62 83 PRO A C 1
ATOM 667 O O . PRO A 1 83 ? -5.328 -3.516 7.362 1.00 94.62 83 PRO A O 1
ATOM 670 N N . TYR A 1 84 ? -6.703 -5.215 7.814 1.00 96.00 84 TYR A N 1
ATOM 671 C CA . TYR A 1 84 ? -5.873 -5.798 8.866 1.00 96.00 84 TYR A CA 1
ATOM 672 C C . TYR A 1 84 ? -4.653 -6.535 8.318 1.00 96.00 84 TYR A C 1
ATOM 674 O O . TYR A 1 84 ? -4.663 -7.069 7.209 1.00 96.00 84 TYR A O 1
ATOM 682 N N . CYS A 1 85 ? -3.592 -6.591 9.119 1.00 96.12 85 CYS A N 1
ATOM 683 C CA . CYS A 1 85 ? -2.453 -7.454 8.832 1.00 96.12 85 CYS A CA 1
ATOM 684 C C . CYS A 1 85 ? -2.798 -8.929 9.098 1.00 96.12 85 CYS A C 1
ATOM 686 O O . CYS A 1 85 ? -3.396 -9.268 10.120 1.00 96.12 85 CYS A O 1
ATOM 688 N N . ASP A 1 86 ? -2.392 -9.811 8.189 1.00 94.44 86 ASP A N 1
ATOM 689 C CA . ASP A 1 86 ? -2.558 -11.264 8.276 1.00 94.44 86 ASP A CA 1
ATOM 690 C C . ASP A 1 86 ? -1.230 -12.040 8.242 1.00 94.44 86 ASP A C 1
ATOM 692 O O . ASP A 1 86 ? -1.242 -13.264 8.234 1.00 94.44 86 ASP A O 1
ATOM 696 N N . GLY A 1 87 ? -0.091 -11.341 8.256 1.00 93.56 87 GLY A N 1
ATOM 697 C CA . GLY A 1 87 ? 1.239 -11.957 8.279 1.00 93.56 87 GLY A CA 1
ATOM 698 C C . GLY A 1 87 ? 1.824 -12.310 6.908 1.00 93.56 87 GLY A C 1
ATOM 699 O O . GLY A 1 87 ? 3.011 -12.610 6.837 1.00 93.56 87 GLY A O 1
ATOM 700 N N . LEU A 1 88 ? 1.074 -12.174 5.804 1.00 90.94 88 LEU A N 1
ATOM 701 C CA . LEU A 1 88 ? 1.573 -12.508 4.455 1.00 90.94 88 LEU A CA 1
ATOM 702 C C . LEU A 1 88 ? 2.809 -11.709 4.030 1.00 90.94 88 LEU A C 1
ATOM 704 O O . LEU A 1 88 ? 3.564 -12.118 3.150 1.00 90.94 88 LEU A O 1
ATOM 708 N N . HIS A 1 89 ? 3.035 -10.564 4.667 1.00 92.81 89 HIS A N 1
ATOM 709 C CA . HIS A 1 89 ? 4.198 -9.731 4.419 1.00 92.81 89 HIS A CA 1
ATOM 710 C C . HIS A 1 89 ? 5.541 -10.375 4.785 1.00 92.81 89 HIS A C 1
ATOM 712 O O . HIS A 1 89 ? 6.563 -9.841 4.367 1.00 92.81 89 HIS A O 1
ATOM 718 N N . MET A 1 90 ? 5.556 -11.483 5.530 1.00 93.88 90 MET A N 1
ATOM 719 C CA . MET A 1 90 ? 6.794 -12.190 5.871 1.00 93.88 90 MET A CA 1
ATOM 720 C C . MET A 1 90 ? 7.432 -12.844 4.638 1.00 93.88 90 MET A C 1
ATOM 722 O O . MET A 1 90 ? 8.633 -12.709 4.423 1.00 93.88 90 MET A O 1
ATOM 726 N N . ASP A 1 91 ? 6.615 -13.444 3.768 1.00 90.56 91 ASP A N 1
ATOM 727 C CA . ASP A 1 91 ? 7.083 -14.161 2.569 1.00 90.56 91 ASP A CA 1
ATOM 728 C C . ASP A 1 91 ? 6.959 -13.333 1.279 1.00 90.56 91 ASP A C 1
ATOM 730 O O . ASP A 1 91 ? 7.340 -13.762 0.185 1.00 90.56 91 ASP A O 1
ATOM 734 N N . LEU A 1 92 ? 6.398 -12.129 1.385 1.00 91.06 92 LEU A N 1
ATOM 735 C CA . LEU A 1 92 ? 6.167 -11.231 0.262 1.00 91.06 92 LEU A CA 1
ATOM 736 C C . LEU A 1 92 ? 7.440 -10.606 -0.350 1.00 91.06 92 LEU A C 1
ATOM 738 O O . LEU A 1 92 ? 7.454 -10.481 -1.575 1.00 91.06 92 LEU A O 1
ATOM 742 N N . PRO A 1 93 ? 8.490 -10.198 0.401 1.00 93.88 93 PRO A N 1
ATOM 743 C CA . PRO A 1 93 ? 9.571 -9.371 -0.144 1.00 93.88 93 PRO A CA 1
ATOM 744 C C . PRO A 1 93 ? 10.267 -9.994 -1.354 1.00 93.88 93 PRO A C 1
ATOM 746 O O . PRO A 1 93 ? 10.385 -9.354 -2.399 1.00 93.88 93 PRO A O 1
ATOM 749 N N . LEU A 1 94 ? 10.655 -11.268 -1.255 1.00 92.94 94 LEU A N 1
ATOM 750 C CA . LEU A 1 94 ? 11.326 -11.978 -2.346 1.00 92.94 94 LEU A CA 1
ATOM 751 C C . LEU A 1 94 ? 10.430 -12.082 -3.589 1.00 92.94 94 LEU A C 1
ATOM 753 O O . LEU A 1 94 ? 10.873 -11.799 -4.701 1.00 92.94 94 LEU A O 1
ATOM 757 N N . LYS A 1 95 ? 9.149 -12.420 -3.400 1.00 91.25 95 LYS A N 1
ATOM 758 C CA . LYS A 1 95 ? 8.167 -12.545 -4.490 1.00 91.25 95 LYS A CA 1
ATOM 759 C C . LYS A 1 95 ? 7.883 -11.195 -5.152 1.00 91.25 95 LYS A C 1
ATOM 761 O O . LYS A 1 95 ? 7.759 -11.115 -6.372 1.00 91.25 95 LYS A O 1
ATOM 766 N N . TYR A 1 96 ? 7.806 -10.134 -4.353 1.00 93.56 96 TYR A N 1
ATOM 767 C CA . TYR A 1 96 ? 7.575 -8.770 -4.812 1.00 93.56 96 TYR A CA 1
ATOM 768 C C . TYR A 1 96 ? 8.716 -8.277 -5.708 1.00 93.56 96 TYR A C 1
ATOM 770 O O . TYR A 1 96 ? 8.464 -7.831 -6.827 1.00 93.56 96 TYR A O 1
ATOM 778 N N . PHE A 1 97 ? 9.969 -8.405 -5.256 1.00 94.31 97 PHE A N 1
ATOM 779 C CA . PHE A 1 97 ? 11.123 -7.962 -6.042 1.00 94.31 97 PHE A CA 1
ATOM 780 C C . PHE A 1 97 ? 11.337 -8.806 -7.296 1.00 94.31 97 PHE A C 1
ATOM 782 O O . PHE A 1 97 ? 11.584 -8.237 -8.358 1.00 94.31 97 PHE A O 1
ATOM 789 N N . LYS A 1 98 ? 11.160 -10.130 -7.204 1.00 94.31 98 LYS A N 1
ATOM 790 C CA . LYS A 1 98 ? 11.220 -11.024 -8.366 1.00 94.31 98 LYS A CA 1
ATOM 791 C C . LYS A 1 98 ? 10.228 -10.593 -9.450 1.00 94.31 98 LYS A C 1
ATOM 793 O O . LYS A 1 98 ? 10.612 -10.410 -10.599 1.00 94.31 98 LYS A O 1
ATOM 798 N N . ARG A 1 99 ? 8.976 -10.312 -9.074 1.00 92.44 99 ARG A N 1
ATOM 799 C CA . ARG A 1 99 ? 7.949 -9.844 -10.016 1.00 92.44 99 ARG A CA 1
ATOM 800 C C . ARG A 1 99 ? 8.298 -8.507 -10.673 1.00 92.44 99 ARG A C 1
ATOM 802 O O . ARG A 1 99 ? 7.960 -8.297 -11.831 1.00 92.44 99 ARG A O 1
ATOM 809 N N . ILE A 1 100 ? 8.944 -7.589 -9.953 1.00 93.50 100 ILE A N 1
ATOM 810 C CA . ILE A 1 100 ? 9.415 -6.330 -10.545 1.00 93.50 100 ILE A CA 1
ATOM 811 C C . ILE A 1 100 ? 10.509 -6.611 -11.576 1.00 93.50 100 ILE A C 1
ATOM 813 O O . ILE A 1 100 ? 10.446 -6.067 -12.675 1.00 93.50 100 ILE A O 1
ATOM 817 N N . GLN A 1 101 ? 11.486 -7.457 -11.248 1.00 94.19 101 GLN A N 1
ATOM 818 C CA . GLN A 1 101 ? 12.586 -7.810 -12.153 1.00 94.19 101 GLN A CA 1
ATOM 819 C C . GLN A 1 101 ? 12.089 -8.509 -13.426 1.00 94.19 101 GLN A C 1
ATOM 821 O O . GLN A 1 101 ? 12.553 -8.191 -14.513 1.00 94.19 101 GLN A O 1
ATOM 826 N N . GLU A 1 102 ? 11.105 -9.397 -13.294 1.00 94.56 102 GLU A N 1
ATOM 827 C CA . GLU A 1 102 ? 10.528 -10.193 -14.387 1.00 94.56 102 GLU A CA 1
ATOM 828 C C . GLU A 1 102 ? 9.350 -9.497 -15.095 1.00 94.56 102 GLU A C 1
ATOM 830 O O . GLU A 1 102 ? 8.634 -10.114 -15.883 1.00 94.56 102 GLU A O 1
ATOM 835 N N . CYS A 1 103 ? 9.109 -8.214 -14.810 1.00 93.75 103 CYS A N 1
ATOM 836 C CA . CYS A 1 103 ? 7.989 -7.477 -15.384 1.00 93.75 103 CYS A CA 1
ATOM 837 C C . CYS A 1 103 ? 8.145 -7.332 -16.915 1.00 93.75 103 CYS A C 1
ATOM 839 O O . CYS A 1 103 ? 9.180 -6.839 -17.372 1.00 93.75 103 CYS A O 1
ATOM 841 N N . PRO A 1 104 ? 7.120 -7.660 -17.723 1.00 92.12 104 PRO A N 1
ATOM 842 C CA . PRO A 1 104 ? 7.198 -7.541 -19.182 1.00 92.12 104 PRO A CA 1
ATOM 843 C C . PRO A 1 104 ? 7.220 -6.080 -19.663 1.00 92.12 104 PRO A C 1
ATOM 845 O O . PRO A 1 104 ? 7.592 -5.816 -20.801 1.00 92.12 104 PRO A O 1
ATOM 848 N N . LYS A 1 105 ? 6.864 -5.122 -18.795 1.00 89.38 105 LYS A N 1
ATOM 849 C CA . LYS A 1 105 ? 6.930 -3.671 -19.044 1.00 89.38 105 LYS A CA 1
ATOM 850 C C . LYS A 1 105 ? 8.278 -3.034 -18.681 1.00 89.38 105 LYS A C 1
ATOM 852 O O . LYS A 1 105 ? 8.350 -1.821 -18.510 1.00 89.38 105 LYS A O 1
ATOM 857 N N . GLN A 1 106 ? 9.341 -3.822 -18.516 1.00 89.00 106 GLN A N 1
ATOM 858 C CA . GLN A 1 106 ? 10.684 -3.270 -18.322 1.00 89.00 106 GLN A CA 1
ATOM 859 C C . GLN A 1 106 ? 11.230 -2.652 -19.631 1.00 89.00 106 GLN A C 1
ATOM 861 O O . GLN A 1 106 ? 11.012 -3.222 -20.700 1.00 89.00 106 GLN A O 1
ATOM 866 N N . PRO A 1 107 ? 11.986 -1.538 -19.559 1.00 91.12 107 PRO A N 1
ATOM 867 C CA . PRO A 1 107 ? 12.303 -0.777 -18.353 1.00 91.12 107 PRO A CA 1
ATOM 868 C C . PRO A 1 107 ? 11.132 0.112 -17.907 1.00 91.12 107 PRO A C 1
ATOM 870 O O . PRO A 1 107 ? 10.460 0.732 -18.727 1.00 91.12 107 PRO A O 1
ATOM 873 N N . HIS A 1 108 ? 10.917 0.227 -16.596 1.00 90.56 108 HIS A N 1
ATOM 874 C CA . HIS A 1 108 ? 9.971 1.216 -16.081 1.00 90.56 108 HIS A CA 1
ATOM 875 C C . HIS A 1 108 ? 10.576 2.623 -16.162 1.00 90.56 108 HIS A C 1
ATOM 877 O O . HIS A 1 108 ? 11.578 2.900 -15.502 1.00 90.56 108 HIS A O 1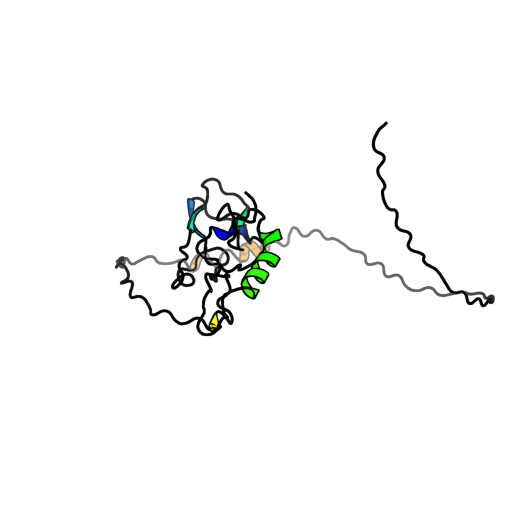
ATOM 883 N N . ASP A 1 109 ? 9.953 3.516 -16.931 1.00 88.81 109 ASP A N 1
ATOM 884 C CA . ASP A 1 109 ? 10.355 4.922 -16.997 1.00 88.81 109 ASP A CA 1
ATOM 885 C C . ASP A 1 109 ? 9.857 5.684 -15.746 1.00 88.81 109 ASP A C 1
ATOM 887 O O . ASP A 1 109 ? 8.638 5.787 -15.548 1.00 88.81 109 ASP A O 1
ATOM 891 N N . PRO A 1 110 ? 10.754 6.215 -14.890 1.00 84.94 110 PRO A N 1
ATOM 892 C CA . PRO A 1 110 ? 10.387 6.947 -13.678 1.00 84.94 110 PRO A CA 1
ATOM 893 C C . PRO A 1 110 ? 9.712 8.299 -13.916 1.00 84.94 110 PRO A C 1
ATOM 895 O O . PRO A 1 110 ? 9.140 8.829 -12.966 1.00 84.94 110 PRO A O 1
ATOM 898 N N . GLU A 1 111 ? 9.779 8.861 -15.122 1.00 82.94 111 GLU A N 1
ATOM 899 C CA . GLU A 1 111 ? 9.159 10.152 -15.457 1.00 82.94 111 GLU A CA 1
ATOM 900 C C . GLU A 1 111 ? 7.715 9.990 -15.928 1.00 82.94 111 GLU A C 1
ATOM 902 O O . GLU A 1 111 ? 6.882 10.869 -15.727 1.00 82.94 111 GLU A O 1
ATOM 907 N N . VAL A 1 112 ? 7.393 8.832 -16.504 1.00 79.62 112 VAL A N 1
ATOM 908 C CA . VAL A 1 112 ? 6.062 8.557 -17.056 1.00 79.62 112 VAL A CA 1
ATOM 909 C C . VAL A 1 112 ? 5.251 7.644 -16.135 1.00 79.62 112 VAL A C 1
ATOM 911 O O . VAL A 1 112 ? 4.046 7.828 -15.947 1.00 79.62 112 VAL A O 1
ATOM 914 N N . THR A 1 113 ? 5.892 6.640 -15.532 1.00 78.94 113 THR A N 1
ATOM 915 C CA . THR A 1 113 ? 5.184 5.552 -14.848 1.00 78.94 113 THR A CA 1
ATOM 916 C C . THR A 1 113 ? 5.030 5.828 -13.357 1.00 78.94 113 THR A C 1
ATOM 918 O O . THR A 1 113 ? 5.899 5.525 -12.536 1.00 78.94 113 THR A O 1
ATOM 921 N N . LYS A 1 114 ? 3.849 6.321 -12.980 1.00 88.25 114 LYS A N 1
ATOM 922 C CA . LYS A 1 114 ? 3.448 6.473 -11.574 1.00 88.25 114 LYS A CA 1
ATOM 923 C C . LYS A 1 114 ? 3.374 5.132 -10.832 1.00 88.25 114 LYS A C 1
ATOM 925 O O . LYS A 1 114 ? 3.908 5.005 -9.732 1.00 88.25 114 LYS A O 1
ATOM 930 N N . LEU A 1 115 ? 2.701 4.143 -11.424 1.00 92.75 115 LEU A N 1
ATOM 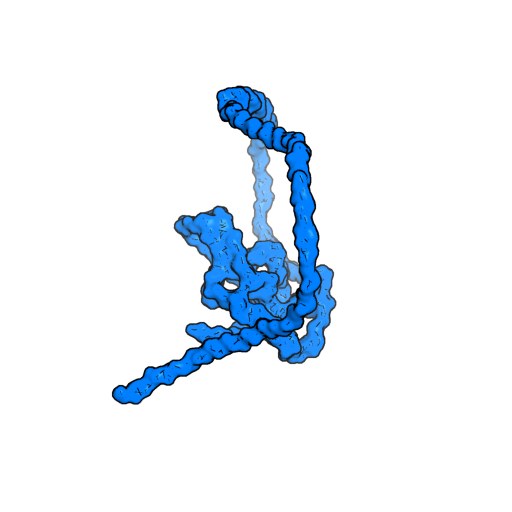931 C CA . LEU A 1 115 ? 2.565 2.777 -10.911 1.00 92.75 115 LEU A CA 1
ATOM 932 C C . LEU A 1 115 ? 2.387 1.806 -12.079 1.00 92.75 115 LEU A C 1
ATOM 934 O O . LEU A 1 115 ? 1.503 1.983 -12.910 1.00 92.75 115 LEU A O 1
ATOM 938 N N . CYS A 1 116 ? 3.194 0.754 -12.111 1.00 93.38 116 CYS A N 1
ATOM 939 C CA . CYS A 1 116 ? 3.013 -0.369 -13.011 1.00 93.38 116 CYS A CA 1
ATOM 940 C C . CYS A 1 116 ? 2.056 -1.376 -12.376 1.00 93.38 116 CYS A C 1
ATOM 942 O O . CYS A 1 116 ? 2.430 -2.108 -11.462 1.00 93.38 116 CYS A O 1
ATOM 944 N N . GLU A 1 117 ? 0.823 -1.436 -12.872 1.00 91.50 117 GLU A N 1
ATOM 945 C CA . GLU A 1 117 ? -0.214 -2.332 -12.343 1.00 91.50 117 GLU A CA 1
ATOM 946 C C . GLU A 1 117 ? 0.067 -3.823 -12.603 1.00 91.50 117 GLU A C 1
ATOM 948 O O . GLU A 1 117 ? -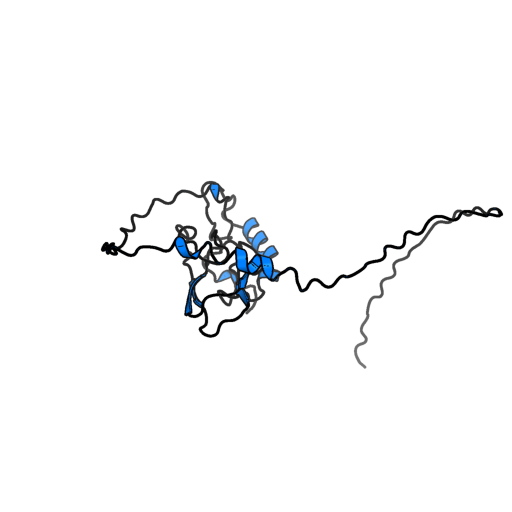0.596 -4.677 -12.023 1.00 91.50 117 GLU A O 1
ATOM 953 N N . GLU A 1 118 ? 1.068 -4.160 -13.419 1.00 91.38 118 GLU A N 1
ATOM 954 C CA . GLU A 1 118 ? 1.462 -5.553 -13.671 1.00 91.38 118 GLU A CA 1
ATOM 955 C C . GLU A 1 118 ? 2.426 -6.098 -12.616 1.00 91.38 118 GLU A C 1
ATOM 957 O O . GLU A 1 118 ? 2.347 -7.272 -12.252 1.00 91.38 118 GLU A O 1
ATOM 962 N N . CYS A 1 119 ? 3.316 -5.257 -12.079 1.00 92.75 119 CYS A N 1
ATOM 963 C CA . CYS A 1 119 ? 4.344 -5.700 -11.134 1.00 92.75 119 CYS A CA 1
ATOM 964 C C . CYS A 1 119 ? 4.319 -4.984 -9.773 1.00 92.75 119 CYS A C 1
ATOM 966 O O . CYS A 1 119 ? 4.875 -5.508 -8.802 1.00 92.75 119 CYS A O 1
ATOM 968 N N . GLY A 1 120 ? 3.640 -3.840 -9.667 1.00 93.19 120 GLY A N 1
ATOM 969 C CA . GLY A 1 120 ? 3.572 -2.996 -8.473 1.00 93.19 120 GLY A CA 1
ATOM 970 C C . GLY A 1 120 ? 4.720 -1.989 -8.337 1.00 93.19 120 GLY A C 1
ATOM 971 O O . GLY A 1 120 ? 4.806 -1.304 -7.319 1.00 93.19 120 GLY A O 1
ATOM 972 N N . TRP A 1 121 ? 5.611 -1.880 -9.330 1.00 94.94 121 TRP A N 1
ATOM 973 C CA . TRP A 1 121 ? 6.680 -0.879 -9.321 1.00 94.94 121 TRP A CA 1
ATOM 974 C C . TRP A 1 121 ? 6.107 0.533 -9.422 1.00 94.94 121 TRP A C 1
ATOM 976 O O . TRP A 1 121 ? 5.198 0.778 -10.208 1.00 94.94 121 TRP A O 1
ATOM 986 N N . ALA A 1 122 ? 6.660 1.473 -8.665 1.00 92.81 122 ALA A N 1
ATOM 987 C CA . ALA A 1 122 ? 6.269 2.874 -8.719 1.00 92.81 122 ALA A CA 1
ATOM 988 C C . ALA A 1 122 ? 7.514 3.754 -8.761 1.00 92.81 122 ALA A C 1
ATOM 990 O O . ALA A 1 122 ? 8.428 3.552 -7.953 1.00 92.81 122 ALA A O 1
ATOM 991 N N . GLY A 1 123 ? 7.517 4.735 -9.662 1.00 89.94 123 GLY A N 1
ATOM 992 C CA . GLY A 1 123 ? 8.612 5.683 -9.799 1.00 89.94 123 GLY A CA 1
ATOM 993 C C . GLY A 1 123 ? 8.745 6.638 -8.605 1.00 89.94 123 GLY A C 1
ATOM 994 O O . GLY A 1 123 ? 7.857 6.691 -7.736 1.00 89.94 123 GLY A O 1
ATOM 995 N N . PRO A 1 124 ? 9.847 7.412 -8.558 1.00 87.69 124 PRO A N 1
ATOM 996 C CA . PRO A 1 124 ? 10.031 8.507 -7.615 1.00 87.69 124 PRO A CA 1
ATOM 997 C C . PRO A 1 124 ? 8.840 9.458 -7.658 1.00 87.69 124 PRO A C 1
ATOM 999 O O . PRO A 1 124 ? 8.293 9.770 -8.712 1.00 87.69 124 PRO A O 1
ATOM 1002 N N . ARG A 1 125 ? 8.391 9.879 -6.482 1.00 80.81 125 ARG A N 1
ATOM 1003 C CA . ARG A 1 125 ? 7.110 10.569 -6.343 1.00 80.81 125 ARG A CA 1
ATOM 1004 C C . ARG A 1 125 ? 7.121 12.001 -6.859 1.00 80.81 125 ARG A C 1
ATOM 1006 O O . ARG A 1 125 ? 6.099 12.494 -7.316 1.00 80.81 125 ARG A O 1
ATOM 1013 N N . ASP A 1 126 ? 8.263 12.649 -6.728 1.00 84.50 126 ASP A N 1
ATOM 1014 C CA . ASP A 1 126 ? 8.593 13.968 -7.258 1.00 84.50 126 ASP A CA 1
ATOM 1015 C C . ASP A 1 126 ? 8.477 14.044 -8.786 1.00 84.50 126 ASP A C 1
ATOM 1017 O O . ASP A 1 126 ? 8.302 15.131 -9.322 1.00 84.50 126 ASP A O 1
ATOM 1021 N N . LYS A 1 127 ? 8.508 12.895 -9.471 1.00 82.12 127 LYS A N 1
ATOM 1022 C CA . LYS A 1 127 ? 8.419 12.793 -10.929 1.00 82.12 127 LYS A CA 1
ATOM 1023 C C . LYS A 1 127 ? 7.043 12.379 -11.451 1.00 82.12 127 LYS A C 1
ATOM 1025 O O . LYS A 1 127 ? 6.897 12.138 -12.641 1.00 82.12 127 LYS A O 1
ATOM 1030 N N . TRP A 1 128 ? 6.032 12.234 -10.591 1.00 82.62 128 TRP A N 1
ATOM 1031 C CA . TRP A 1 128 ? 4.716 11.796 -11.063 1.00 82.62 128 TRP A CA 1
ATOM 1032 C C . TRP A 1 128 ? 4.048 12.882 -11.908 1.00 82.62 128 TRP A C 1
ATOM 1034 O O . TRP A 1 128 ? 3.999 14.027 -11.457 1.00 82.62 128 TRP A O 1
ATOM 1044 N N . PRO A 1 129 ? 3.473 12.531 -13.073 1.00 68.56 129 PRO A N 1
ATOM 1045 C CA . PRO A 1 129 ? 2.792 13.503 -13.911 1.00 68.56 129 PRO A CA 1
ATOM 1046 C C . PRO A 1 129 ? 1.645 14.142 -13.130 1.00 68.56 129 PRO A C 1
ATOM 1048 O O . PRO A 1 129 ? 0.865 13.450 -12.458 1.00 68.56 129 PRO A O 1
ATOM 1051 N N . GLU A 1 130 ? 1.550 15.465 -13.216 1.00 66.88 130 GLU A N 1
ATOM 1052 C CA . GLU A 1 130 ? 0.393 16.197 -12.722 1.00 66.88 130 GLU A CA 1
ATOM 1053 C C . GLU A 1 130 ? -0.806 15.756 -13.559 1.00 66.88 130 GLU A C 1
ATOM 1055 O O . GLU A 1 130 ? -0.899 16.029 -14.756 1.00 66.88 130 GLU A O 1
ATOM 1060 N N . LEU A 1 131 ? -1.695 14.971 -12.947 1.00 62.44 131 LEU A N 1
ATOM 1061 C CA . LEU A 1 131 ? -2.963 14.658 -13.586 1.00 62.44 131 LEU A CA 1
ATOM 1062 C C . LEU A 1 131 ? -3.728 15.972 -13.723 1.00 62.44 131 LEU A C 1
ATOM 1064 O O . LEU A 1 131 ? -3.745 16.727 -12.745 1.00 62.44 131 LEU A O 1
ATOM 1068 N N . PRO A 1 132 ? -4.363 16.231 -14.881 1.00 58.75 132 PRO A N 1
ATOM 1069 C CA . PRO A 1 132 ? -5.181 17.420 -15.047 1.00 58.75 132 PRO A CA 1
ATOM 1070 C C . PRO A 1 132 ? -6.156 17.482 -13.878 1.00 58.75 132 PRO A C 1
ATOM 1072 O O . PRO A 1 132 ? -6.723 16.449 -13.489 1.00 58.75 132 PRO A O 1
ATOM 1075 N N . GLU A 1 133 ? -6.276 18.661 -13.270 1.00 54.62 133 GLU A N 1
ATOM 1076 C CA . GLU A 1 133 ? -7.281 18.909 -12.250 1.00 54.62 133 GLU A CA 1
ATOM 1077 C C . GLU A 1 133 ? -8.616 18.562 -12.897 1.00 54.62 133 GLU A C 1
ATOM 1079 O O . GLU A 1 133 ? -9.103 19.254 -13.779 1.00 54.62 133 GLU A O 1
ATOM 1084 N N . THR A 1 134 ? -9.146 17.382 -12.580 1.00 49.94 134 THR A N 1
ATOM 1085 C CA . THR A 1 134 ? -10.496 17.050 -12.996 1.00 49.94 134 THR A CA 1
ATOM 1086 C C . THR A 1 134 ? -11.346 18.069 -12.275 1.00 49.94 134 THR A C 1
ATOM 1088 O O . THR A 1 134 ? -11.370 18.026 -11.039 1.00 49.94 134 THR A O 1
ATOM 1091 N N . ASP A 1 135 ? -11.976 18.957 -13.035 1.00 40.03 135 ASP A N 1
ATOM 1092 C CA . ASP A 1 135 ? -13.031 19.861 -12.604 1.00 40.03 135 ASP A CA 1
ATOM 1093 C C . ASP A 1 135 ? -14.178 19.011 -12.040 1.00 40.03 135 ASP A C 1
ATOM 1095 O O . ASP A 1 135 ? -15.215 18.787 -12.657 1.00 40.03 135 ASP A O 1
ATOM 1099 N N . SER A 1 136 ? -13.970 18.422 -10.865 1.00 51.06 136 SER A N 1
ATOM 1100 C CA . SER A 1 136 ? -15.060 18.023 -10.007 1.00 51.06 136 SER A CA 1
ATOM 1101 C C . SER A 1 136 ? -15.564 19.340 -9.465 1.00 51.06 136 SER A C 1
ATOM 1103 O O . SER A 1 136 ? -15.050 19.816 -8.451 1.00 51.06 136 SER A O 1
ATOM 1105 N N . GLU A 1 137 ? -16.475 19.954 -10.217 1.00 42.91 137 GLU A N 1
ATOM 1106 C CA . GLU A 1 137 ? -17.347 21.018 -9.750 1.00 42.91 137 GLU A CA 1
ATOM 1107 C C . GLU A 1 137 ? -17.748 20.655 -8.323 1.00 42.91 137 GLU A C 1
ATOM 1109 O O . GLU A 1 137 ? -18.428 19.655 -8.064 1.00 42.91 137 GLU A O 1
ATOM 1114 N N . GLY A 1 138 ? -17.144 21.382 -7.384 1.00 41.50 138 GLY A N 1
ATOM 1115 C CA . GLY A 1 138 ? -17.375 21.198 -5.973 1.00 41.50 138 GLY A CA 1
ATOM 1116 C C . GLY A 1 138 ? -18.852 21.421 -5.744 1.00 41.50 138 GLY A C 1
ATOM 1117 O O . GLY A 1 138 ? -19.400 22.443 -6.148 1.00 41.50 138 GLY A O 1
ATOM 1118 N N . SER A 1 139 ? -19.488 20.436 -5.121 1.00 41.78 139 SER A N 1
ATOM 1119 C CA . SER A 1 139 ? -20.788 20.607 -4.506 1.00 41.78 139 SER A CA 1
ATOM 1120 C C . SER A 1 139 ? -20.724 21.826 -3.593 1.00 41.78 139 SER A C 1
ATOM 1122 O O . SER A 1 139 ? -20.074 21.787 -2.546 1.00 41.78 139 SER A O 1
ATOM 1124 N N . ASP A 1 140 ? -21.378 22.881 -4.055 1.00 42.38 140 ASP A N 1
ATOM 1125 C CA . ASP A 1 140 ? -21.890 24.007 -3.299 1.00 42.38 140 ASP A CA 1
ATOM 1126 C C . ASP A 1 140 ? -22.496 23.500 -1.980 1.00 42.38 140 ASP A C 1
ATOM 1128 O O . ASP A 1 140 ? -23.531 22.832 -1.957 1.00 42.38 140 ASP A O 1
ATOM 1132 N N . PHE A 1 141 ? -21.768 23.706 -0.886 1.00 39.03 141 PHE A N 1
ATOM 1133 C CA . PHE A 1 141 ? -22.219 23.448 0.477 1.00 39.03 141 PHE A CA 1
ATOM 1134 C C . PHE A 1 141 ? -21.864 24.689 1.297 1.00 39.03 141 PHE A C 1
ATOM 1136 O O . PHE A 1 141 ? -20.878 24.711 2.023 1.00 39.03 141 PHE A O 1
ATOM 1143 N N . SER A 1 142 ? -22.659 25.736 1.061 1.00 46.78 142 SER A N 1
ATOM 1144 C CA . SER A 1 142 ? -23.121 26.744 2.024 1.00 46.78 142 SER A CA 1
ATOM 1145 C C . SER A 1 142 ? -22.132 27.185 3.111 1.00 46.78 142 SER A C 1
ATOM 1147 O O . SER A 1 142 ? -22.055 26.558 4.169 1.00 46.78 142 SER A O 1
ATOM 1149 N N . ASP A 1 143 ? -21.520 28.351 2.903 1.00 42.81 143 ASP A N 1
ATOM 1150 C CA . ASP A 1 143 ? -21.151 29.245 4.000 1.00 42.81 143 ASP A CA 1
ATOM 1151 C C . ASP A 1 143 ? -22.300 30.251 4.185 1.00 42.81 143 ASP A C 1
ATOM 1153 O O . ASP A 1 143 ? -22.341 31.307 3.551 1.00 42.81 143 ASP A O 1
ATOM 1157 N N . GLU A 1 144 ? -23.281 29.886 5.015 1.00 53.47 144 GLU A N 1
ATOM 1158 C CA . GLU A 1 144 ? -24.111 30.881 5.696 1.00 53.47 144 GLU A CA 1
ATOM 1159 C C . GLU A 1 144 ? -23.338 31.334 6.936 1.00 53.47 144 GLU A C 1
ATOM 1161 O O . GLU A 1 144 ? -23.103 30.581 7.882 1.00 53.47 144 GLU A O 1
ATOM 1166 N N . ASP A 1 145 ? -22.874 32.571 6.820 1.00 46.00 145 ASP A N 1
ATOM 1167 C CA . ASP A 1 145 ? -22.215 33.407 7.808 1.00 46.00 145 ASP A CA 1
ATOM 1168 C C . ASP A 1 145 ? -23.177 33.630 8.988 1.00 46.00 145 ASP A C 1
ATOM 1170 O O . ASP A 1 145 ? -24.228 34.250 8.815 1.00 46.00 145 ASP A O 1
ATOM 1174 N N . ASP A 1 146 ? -22.846 33.114 10.173 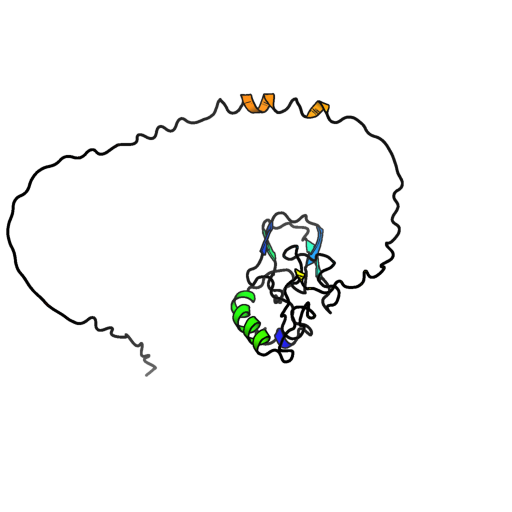1.00 45.59 146 ASP A N 1
ATOM 1175 C CA . ASP A 1 146 ? -23.501 33.542 11.408 1.00 45.59 146 ASP A CA 1
ATOM 1176 C C . ASP A 1 146 ? -22.440 33.845 12.467 1.00 45.59 146 ASP A C 1
ATOM 1178 O O . ASP A 1 146 ? -21.640 33.010 12.902 1.00 45.59 146 ASP A O 1
ATOM 1182 N N . SER A 1 147 ? -22.401 35.129 12.775 1.00 50.84 147 SER A N 1
ATOM 1183 C CA . SER A 1 147 ? -21.469 35.828 13.633 1.00 50.84 147 SER A CA 1
ATOM 1184 C C . SER A 1 147 ? -21.689 35.551 15.123 1.00 50.84 147 SER A C 1
ATOM 1186 O O . SER A 1 147 ? -22.781 35.202 15.552 1.00 50.84 147 SER A O 1
ATOM 1188 N N . GLU A 1 148 ? -20.650 35.897 15.890 1.00 51.84 148 GLU A N 1
ATOM 1189 C CA . GLU A 1 148 ? -20.609 36.120 17.345 1.00 51.84 148 GLU A CA 1
ATOM 1190 C C . GLU A 1 148 ? -20.255 34.911 18.229 1.00 51.84 148 GLU A C 1
ATOM 1192 O O . GLU A 1 148 ? -21.039 34.001 18.446 1.00 51.84 148 GLU A O 1
ATOM 1197 N N . GLU A 1 149 ? -19.071 34.965 18.853 1.00 44.03 149 GLU A N 1
ATOM 1198 C CA . GLU A 1 149 ? -19.006 35.150 20.311 1.00 44.03 149 GLU A CA 1
ATOM 1199 C C . GLU A 1 149 ? -17.579 35.470 20.786 1.00 44.03 149 GLU A C 1
ATOM 1201 O O . GLU A 1 149 ? -16.576 34.920 20.324 1.00 44.03 149 GLU A O 1
ATOM 1206 N N . GLY A 1 150 ? -17.512 36.430 21.708 1.00 46.31 150 GLY A N 1
ATOM 1207 C CA . GLY A 1 150 ? -16.294 36.990 22.267 1.00 46.31 150 GLY A CA 1
ATOM 1208 C C . GLY A 1 150 ? -15.683 36.186 23.418 1.00 46.31 150 GLY A C 1
ATOM 1209 O O . GLY A 1 150 ? -16.310 35.349 24.056 1.00 46.31 150 GLY A O 1
ATOM 1210 N N . ASP A 1 151 ? -14.444 36.582 23.712 1.00 51.78 151 ASP A N 1
ATOM 1211 C CA . ASP A 1 151 ? -13.781 36.543 25.020 1.00 51.78 151 ASP A CA 1
ATOM 1212 C C . ASP A 1 151 ? -13.316 35.175 25.576 1.00 51.78 151 ASP A C 1
ATOM 1214 O O . ASP A 1 151 ? -13.978 34.510 26.371 1.00 51.78 151 ASP A O 1
ATOM 1218 N N . SER A 1 152 ? -12.088 34.766 25.217 1.00 55.59 152 SER A N 1
ATOM 1219 C CA . SER A 1 152 ? -11.399 33.627 25.860 1.00 55.59 152 SER A CA 1
ATOM 1220 C C . SER A 1 152 ? -9.937 33.882 26.264 1.00 55.59 152 SER A C 1
ATOM 1222 O O . SER A 1 152 ? -9.245 32.963 26.719 1.00 55.59 152 SER A O 1
ATOM 1224 N N . GLU A 1 153 ? -9.454 35.125 26.187 1.00 53.97 153 GLU A N 1
ATOM 1225 C CA . GLU A 1 153 ? -8.041 35.439 26.457 1.00 53.97 153 GLU A CA 1
ATOM 1226 C C . GLU A 1 153 ? -7.741 35.563 27.969 1.00 53.97 153 GLU A C 1
ATOM 1228 O O . GLU A 1 153 ? -6.648 35.230 28.430 1.00 53.97 153 GLU A O 1
ATOM 1233 N N . ALA A 1 154 ? -8.727 35.927 28.798 1.00 49.59 154 ALA A N 1
ATOM 1234 C CA . ALA A 1 154 ? -8.517 36.144 30.235 1.00 49.59 154 ALA A CA 1
ATOM 1235 C C . ALA A 1 154 ? -8.375 34.854 31.077 1.00 49.59 154 ALA A C 1
ATOM 1237 O O . ALA A 1 154 ? -7.924 34.907 32.224 1.00 49.59 154 ALA A O 1
ATOM 1238 N N . ARG A 1 155 ? -8.707 33.669 30.538 1.00 51.25 155 ARG A N 1
ATOM 1239 C CA . ARG A 1 155 ? -8.665 32.405 31.307 1.00 51.25 155 ARG A CA 1
ATOM 1240 C C . ARG A 1 155 ? -7.307 31.693 31.274 1.00 51.25 155 ARG A C 1
ATOM 1242 O O . ARG A 1 155 ? -7.077 30.798 32.085 1.00 51.25 155 ARG A O 1
ATOM 1249 N N . ARG A 1 156 ? -6.384 32.090 30.388 1.00 53.62 156 ARG A N 1
ATOM 1250 C CA . ARG A 1 156 ? -5.088 31.404 30.204 1.00 53.62 156 ARG A CA 1
ATOM 1251 C C . ARG A 1 156 ? -3.982 31.818 31.178 1.00 53.62 156 ARG A C 1
ATOM 1253 O O . ARG A 1 156 ? -3.017 31.078 31.315 1.00 53.62 156 ARG A O 1
ATOM 1260 N N . LYS A 1 157 ? -4.115 32.931 31.910 1.00 51.19 157 LYS A N 1
ATOM 1261 C CA . LYS A 1 157 ? -3.056 33.396 32.832 1.00 51.19 157 LYS A CA 1
ATOM 1262 C C . LYS A 1 157 ? -3.183 32.940 34.288 1.00 51.19 157 LYS A C 1
ATOM 1264 O O . LYS A 1 157 ? -2.252 33.163 35.047 1.00 51.19 157 LYS A O 1
ATOM 1269 N N . LYS A 1 158 ? -4.267 32.264 34.691 1.00 50.78 158 LYS A N 1
ATOM 1270 C CA . LYS A 1 158 ? -4.455 31.863 36.102 1.00 50.78 158 LYS A CA 1
ATOM 1271 C C . LYS A 1 158 ? -4.036 30.423 36.435 1.00 50.78 158 LYS A C 1
ATOM 1273 O O . LYS A 1 158 ? -4.051 30.049 37.595 1.00 50.78 158 LYS A O 1
ATOM 1278 N N . THR A 1 159 ? -3.656 29.601 35.454 1.00 50.28 159 THR A N 1
ATOM 1279 C CA . THR A 1 159 ? -3.345 28.171 35.686 1.00 50.28 159 THR A CA 1
ATOM 1280 C C . THR A 1 159 ? -1.856 27.820 35.706 1.00 50.28 159 THR A C 1
ATOM 1282 O O . THR A 1 159 ? -1.516 26.681 36.022 1.00 50.28 159 THR A O 1
ATOM 1285 N N . GLU A 1 160 ? -0.973 28.763 35.370 1.00 53.44 160 GLU A N 1
ATOM 1286 C CA . GLU A 1 160 ? 0.484 28.550 35.370 1.00 53.44 160 GLU A CA 1
ATOM 1287 C C . GLU A 1 160 ? 1.098 28.772 36.768 1.00 53.44 160 GLU A C 1
ATOM 1289 O O . GLU A 1 160 ? 1.926 27.972 37.203 1.00 53.44 160 GLU A O 1
ATOM 1294 N N . GLU A 1 161 ? 0.636 29.771 37.535 1.00 51.62 161 GLU A N 1
ATOM 1295 C CA . GLU A 1 161 ? 1.161 30.045 38.888 1.00 51.62 161 GLU A CA 1
ATOM 1296 C C . GLU A 1 161 ? 0.784 28.966 39.922 1.00 51.62 161 GLU A C 1
ATOM 1298 O O . GLU A 1 161 ? 1.595 28.624 40.785 1.00 51.62 161 GLU A O 1
ATOM 1303 N N . ASP A 1 162 ? -0.394 28.345 39.800 1.00 52.72 162 ASP A N 1
ATOM 1304 C CA . ASP A 1 162 ? -0.841 27.311 40.747 1.00 52.72 162 ASP A CA 1
ATOM 1305 C C . ASP A 1 162 ? -0.129 25.954 40.551 1.00 52.72 162 ASP A C 1
ATOM 1307 O O . ASP A 1 162 ? 0.003 25.169 41.498 1.00 52.72 162 ASP A O 1
ATOM 1311 N N . LYS A 1 163 ? 0.394 25.671 39.347 1.00 54.97 163 LYS A N 1
ATOM 1312 C CA . LYS A 1 163 ? 1.114 24.415 39.052 1.00 54.97 163 LYS A CA 1
ATOM 1313 C C . LYS A 1 163 ? 2.588 24.448 39.457 1.00 54.97 163 LYS A C 1
ATOM 1315 O O . LYS A 1 163 ? 3.148 23.402 39.780 1.00 54.97 163 LYS A O 1
ATOM 1320 N N . ALA A 1 164 ? 3.211 25.625 39.513 1.00 52.66 164 ALA A N 1
ATOM 1321 C CA . ALA A 1 164 ? 4.604 25.760 39.943 1.00 52.66 164 ALA A CA 1
ATOM 1322 C C . ALA A 1 164 ? 4.793 25.528 41.456 1.00 52.66 164 ALA A C 1
ATOM 1324 O O . ALA A 1 164 ? 5.874 25.143 41.900 1.00 52.66 164 ALA A O 1
ATOM 1325 N N . ARG A 1 165 ? 3.740 25.708 42.266 1.00 55.12 165 ARG A N 1
ATOM 1326 C CA . ARG A 1 165 ? 3.827 25.608 43.732 1.00 55.12 165 ARG A CA 1
ATOM 1327 C C . ARG A 1 165 ? 3.646 24.187 44.281 1.00 55.12 165 ARG A C 1
ATOM 1329 O O . ARG A 1 165 ? 4.031 23.924 45.417 1.00 55.12 165 ARG A O 1
ATOM 1336 N N . THR A 1 166 ? 3.103 23.255 43.495 1.00 53.78 166 THR A N 1
ATOM 1337 C CA . THR A 1 166 ? 2.800 21.881 43.945 1.00 53.78 166 THR A CA 1
ATOM 1338 C C . THR A 1 166 ? 3.895 20.848 43.647 1.00 53.78 166 THR A C 1
ATOM 1340 O O . THR A 1 166 ? 3.878 19.779 44.251 1.00 53.78 166 THR A O 1
ATOM 1343 N N . LEU A 1 167 ? 4.897 21.155 42.811 1.00 53.28 167 LEU A N 1
ATOM 1344 C CA . LEU A 1 167 ? 6.010 20.230 42.526 1.00 53.28 167 LEU A CA 1
ATOM 1345 C C . LEU A 1 167 ? 7.175 20.276 43.534 1.00 53.28 167 LEU A C 1
ATOM 1347 O O . LEU A 1 167 ? 8.036 19.402 43.498 1.00 53.28 167 LEU A O 1
ATOM 1351 N N . ALA A 1 168 ? 7.215 21.240 44.458 1.00 52.03 168 ALA A N 1
ATOM 1352 C CA . ALA A 1 168 ? 8.332 21.381 45.402 1.00 52.03 168 ALA A CA 1
ATOM 1353 C C . ALA A 1 168 ? 8.248 20.468 46.647 1.00 52.03 168 ALA A C 1
ATOM 1355 O O . ALA A 1 168 ? 9.191 20.431 47.433 1.00 52.03 168 ALA A O 1
ATOM 1356 N N . ALA A 1 169 ? 7.142 19.739 46.853 1.00 54.25 169 ALA A N 1
ATOM 1357 C CA . ALA A 1 169 ? 6.886 19.030 48.113 1.00 54.25 169 ALA A CA 1
ATOM 1358 C C . ALA A 1 169 ? 7.140 17.509 48.089 1.00 54.25 169 ALA A C 1
ATOM 1360 O O . ALA A 1 169 ? 7.139 16.900 49.152 1.00 54.25 169 ALA A O 1
ATOM 1361 N N . ASN A 1 170 ? 7.359 16.879 46.926 1.00 56.00 170 ASN A N 1
ATOM 1362 C CA . ASN A 1 170 ? 7.399 15.409 46.818 1.00 56.00 170 ASN A CA 1
ATOM 1363 C C . ASN A 1 170 ? 8.545 14.874 45.945 1.00 56.00 170 ASN A C 1
ATOM 1365 O O . ASN A 1 170 ? 8.349 13.985 45.117 1.00 56.00 170 ASN A O 1
ATOM 1369 N N . THR A 1 171 ? 9.761 15.378 46.152 1.00 50.66 171 THR A N 1
ATOM 1370 C CA . THR A 1 171 ? 10.958 14.767 45.558 1.00 50.66 171 THR A CA 1
ATOM 1371 C C . THR A 1 171 ? 11.659 13.895 46.603 1.00 50.66 171 THR A C 1
ATOM 1373 O O . THR A 1 171 ? 12.233 14.440 47.550 1.00 50.66 171 THR A O 1
ATOM 1376 N N . PRO A 1 172 ? 11.650 12.554 46.482 1.00 52.06 172 PRO A N 1
ATOM 1377 C CA . PRO A 1 172 ? 12.459 11.707 47.349 1.00 52.06 172 PRO A CA 1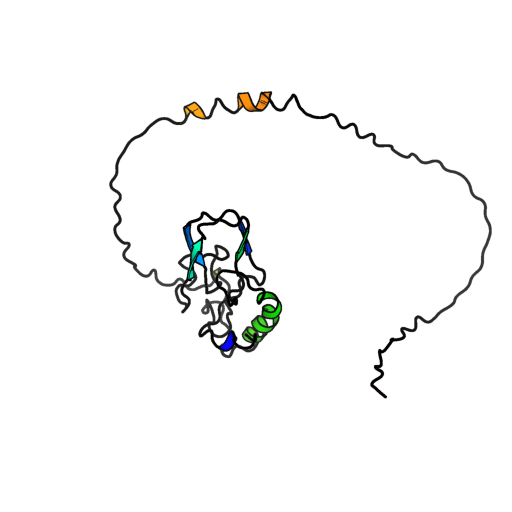
ATOM 1378 C C . PRO A 1 172 ? 13.948 11.943 47.055 1.00 52.06 172 PRO A C 1
ATOM 1380 O O . PRO A 1 172 ? 14.411 11.774 45.927 1.00 52.06 172 PRO A O 1
ATOM 1383 N N . LYS A 1 173 ? 14.709 12.350 48.079 1.00 52.88 173 LYS A N 1
ATOM 1384 C CA . LYS A 1 173 ? 16.175 12.442 48.023 1.00 52.88 173 LYS A CA 1
ATOM 1385 C C . LYS A 1 173 ? 16.760 11.031 47.947 1.00 52.88 173 LYS A C 1
ATOM 1387 O O . LYS A 1 173 ? 16.883 10.357 48.964 1.00 52.88 173 LYS A O 1
ATOM 1392 N N . VAL A 1 174 ? 17.146 10.602 46.751 1.00 47.31 174 VAL A N 1
ATOM 1393 C CA . VAL A 1 174 ? 18.012 9.433 46.560 1.00 47.31 174 VAL A CA 1
ATOM 1394 C C . VAL A 1 174 ? 19.460 9.920 46.644 1.00 47.31 174 VAL A C 1
ATOM 1396 O O . VAL A 1 174 ? 19.919 10.656 45.773 1.00 47.31 174 VAL A O 1
ATOM 1399 N N . GLN A 1 175 ? 20.172 9.559 47.713 1.00 46.06 175 GLN A N 1
ATOM 1400 C CA . GLN A 1 175 ? 21.621 9.748 47.804 1.00 46.06 175 GLN A CA 1
ATOM 1401 C C . GLN A 1 175 ? 22.310 8.540 47.169 1.00 46.06 175 GLN A C 1
ATOM 1403 O O . GLN A 1 175 ? 22.221 7.432 47.688 1.00 46.06 175 GLN A O 1
ATOM 1408 N N . ILE A 1 176 ? 22.995 8.758 46.048 1.00 49.91 176 ILE A N 1
ATOM 1409 C CA . ILE A 1 176 ? 23.901 7.773 45.456 1.00 49.91 176 ILE A CA 1
ATOM 1410 C C . ILE A 1 176 ? 25.313 8.150 45.907 1.00 49.91 176 ILE A C 1
ATOM 1412 O O . ILE A 1 176 ? 25.825 9.204 45.532 1.00 49.91 176 ILE A O 1
ATOM 1416 N N . GLN A 1 177 ? 25.923 7.313 46.745 1.00 50.03 177 GLN A N 1
ATOM 1417 C CA . GLN A 1 177 ? 27.341 7.404 47.089 1.00 50.03 177 GLN A CA 1
ATOM 1418 C C . GLN A 1 177 ? 28.160 6.748 45.976 1.00 50.03 177 GLN A C 1
ATOM 1420 O O . GLN A 1 177 ? 28.149 5.532 45.812 1.00 50.03 177 GLN A O 1
ATOM 1425 N N . LEU A 1 178 ? 28.856 7.578 45.202 1.00 50.91 178 LEU A N 1
ATOM 1426 C CA . LEU A 1 178 ? 29.909 7.146 44.289 1.00 50.91 178 LEU A CA 1
ATOM 1427 C C . LEU A 1 178 ? 31.152 6.823 45.124 1.00 50.91 178 LEU A C 1
ATOM 1429 O O . LEU A 1 178 ? 31.757 7.724 45.703 1.00 50.91 178 LEU A O 1
ATOM 1433 N N . GLN A 1 179 ? 31.507 5.543 45.210 1.00 46.41 179 GLN A N 1
ATOM 1434 C CA . GLN A 1 179 ? 32.810 5.122 45.714 1.00 46.41 179 GLN A CA 1
ATOM 1435 C C . GLN A 1 179 ? 33.820 5.215 44.569 1.00 46.41 179 GLN A C 1
ATOM 1437 O O . GLN A 1 179 ? 33.621 4.646 43.498 1.00 46.41 179 GLN A O 1
ATOM 1442 N N . THR A 1 180 ? 34.869 6.001 44.787 1.00 48.22 180 THR A N 1
ATOM 1443 C CA . THR A 1 180 ? 36.042 6.093 43.921 1.00 48.22 180 THR A CA 1
ATOM 1444 C C . THR A 1 180 ? 37.104 5.154 44.473 1.00 48.22 180 THR A C 1
ATOM 1446 O O . THR A 1 180 ? 37.621 5.415 45.561 1.00 48.22 180 THR A O 1
ATOM 1449 N N . ASP A 1 181 ? 37.441 4.095 43.744 1.00 48.66 181 ASP A N 1
ATOM 1450 C CA . ASP A 1 181 ? 38.579 3.249 44.097 1.00 48.66 181 ASP A CA 1
ATOM 1451 C C . ASP A 1 181 ? 39.867 3.914 43.597 1.00 48.66 181 ASP A C 1
ATOM 1453 O O . ASP A 1 181 ? 40.045 4.154 42.401 1.00 48.66 181 ASP A O 1
ATOM 1457 N N . GLN A 1 182 ? 40.727 4.278 44.550 1.00 42.91 182 GLN A N 1
ATOM 1458 C CA . GLN A 1 182 ? 42.088 4.753 44.325 1.00 42.91 182 GLN A CA 1
ATOM 1459 C C . GLN A 1 182 ? 43.073 3.584 44.388 1.00 42.91 182 GLN A C 1
ATOM 1461 O O . GLN A 1 182 ? 42.927 2.659 45.186 1.00 42.91 182 GLN A O 1
ATOM 1466 N N . ASP A 1 183 ? 44.093 3.693 43.544 1.00 41.41 183 ASP A N 1
ATOM 1467 C CA . ASP A 1 183 ? 45.216 2.785 43.367 1.00 41.41 183 ASP A CA 1
ATOM 1468 C C . ASP A 1 183 ? 45.980 2.463 44.663 1.00 41.41 183 ASP A C 1
ATOM 1470 O O . ASP A 1 183 ? 46.343 3.356 45.431 1.00 41.41 183 ASP A O 1
ATOM 1474 N N . THR A 1 184 ? 46.369 1.195 44.832 1.00 44.41 184 THR A N 1
ATOM 1475 C CA . THR A 1 184 ? 47.522 0.825 45.668 1.00 44.41 184 THR A CA 1
ATOM 1476 C C . THR A 1 184 ? 48.426 -0.158 44.937 1.00 44.41 184 THR A C 1
ATOM 1478 O O . THR A 1 184 ? 48.024 -1.257 44.560 1.00 44.41 184 THR A O 1
ATOM 1481 N N . SER A 1 185 ? 49.666 0.280 44.755 1.00 40.66 185 SER A N 1
ATOM 1482 C CA . SER A 1 185 ? 50.814 -0.411 44.173 1.00 40.66 185 SER A CA 1
ATOM 1483 C C . SER A 1 185 ? 51.507 -1.406 45.120 1.00 40.66 185 SER A C 1
ATOM 1485 O O . SER A 1 185 ? 51.413 -1.257 46.336 1.00 40.66 185 SER A O 1
ATOM 1487 N N . ALA A 1 186 ? 52.360 -2.250 44.511 1.00 36.44 186 ALA A N 1
ATOM 1488 C CA . ALA A 1 186 ? 53.406 -3.144 45.055 1.00 36.44 186 ALA A CA 1
ATOM 1489 C C . ALA A 1 186 ? 52.933 -4.588 45.344 1.00 36.44 186 ALA A C 1
ATOM 1491 O O . ALA A 1 186 ? 51.923 -4.793 45.993 1.00 36.44 186 ALA A O 1
ATOM 1492 N N . SER A 1 187 ? 53.601 -5.671 44.927 1.00 34.78 187 SER A N 1
ATOM 1493 C CA . SER A 1 187 ? 55.015 -5.905 44.592 1.00 34.78 187 SER A CA 1
ATOM 1494 C C . SER A 1 187 ? 55.185 -7.262 43.867 1.00 34.78 187 SER A C 1
ATOM 1496 O O . SER A 1 187 ? 54.366 -8.162 44.036 1.00 34.78 187 SER A O 1
ATOM 1498 N N . SER A 1 188 ? 56.246 -7.399 43.062 1.00 39.34 188 SER A N 1
ATOM 1499 C CA . SER A 1 188 ? 56.686 -8.634 42.374 1.00 39.34 188 SER A CA 1
ATOM 1500 C C . SER A 1 188 ? 57.269 -9.688 43.346 1.00 39.34 188 SER A C 1
ATOM 1502 O O . SER A 1 188 ? 57.622 -9.327 44.470 1.00 39.34 188 SER A O 1
ATOM 1504 N N . PRO A 1 189 ? 57.468 -10.963 42.929 1.00 43.09 189 PRO A N 1
ATOM 1505 C CA . PRO A 1 189 ? 58.736 -11.314 42.266 1.00 43.09 189 PRO A CA 1
ATOM 1506 C C . PRO A 1 189 ? 58.660 -12.349 41.116 1.00 43.09 189 PRO A C 1
ATOM 1508 O O . PRO A 1 189 ? 57.720 -13.122 40.968 1.00 43.09 189 PRO A O 1
ATOM 1511 N N . SER A 1 190 ? 59.735 -12.323 40.322 1.00 34.06 190 SER A N 1
ATOM 1512 C CA . SER A 1 190 ? 60.150 -13.164 39.188 1.00 34.06 190 SER A CA 1
ATOM 1513 C C . SER A 1 190 ? 60.035 -14.689 39.337 1.00 34.06 190 SER A C 1
ATOM 1515 O O . SER A 1 190 ? 60.408 -15.239 40.368 1.00 34.06 190 SER A O 1
ATOM 1517 N N . SER A 1 191 ? 59.780 -15.393 38.222 1.00 42.47 191 SER A N 1
ATOM 1518 C CA . SER A 1 191 ? 60.789 -16.259 37.559 1.00 42.47 191 SER A CA 1
ATOM 1519 C C . SER A 1 191 ? 60.288 -16.895 36.239 1.00 42.47 191 SER A C 1
ATOM 1521 O O . SER A 1 191 ? 59.242 -17.524 36.193 1.00 42.47 191 SER A O 1
ATOM 1523 N N . GLN A 1 192 ? 61.056 -16.633 35.168 1.00 38.94 192 GLN A N 1
ATOM 1524 C CA . GLN A 1 192 ? 61.506 -17.487 34.040 1.00 38.94 192 GLN A CA 1
ATOM 1525 C C . GLN A 1 192 ? 60.604 -18.665 33.585 1.00 38.94 192 GLN A C 1
ATOM 1527 O O . GLN A 1 192 ? 60.319 -19.564 34.359 1.00 38.94 192 GLN A O 1
ATOM 1532 N N . ALA A 1 193 ? 60.069 -18.680 32.356 1.00 33.50 193 ALA A N 1
ATOM 1533 C CA . ALA A 1 193 ? 60.687 -18.962 31.040 1.00 33.50 193 ALA A CA 1
ATOM 1534 C C . ALA A 1 193 ? 60.419 -20.407 30.563 1.00 33.50 193 ALA A C 1
ATOM 1536 O O . ALA A 1 193 ? 60.955 -21.346 31.137 1.00 33.50 193 ALA A O 1
ATOM 1537 N N . ALA A 1 194 ? 59.663 -20.572 29.471 1.00 36.72 194 ALA A N 1
ATOM 1538 C CA . ALA A 1 194 ? 59.821 -21.676 28.519 1.00 36.72 194 ALA A CA 1
ATOM 1539 C C . ALA A 1 194 ? 59.067 -21.370 27.214 1.00 36.72 194 ALA A C 1
ATOM 1541 O O . ALA A 1 194 ? 57.915 -20.945 27.217 1.00 36.72 194 ALA A O 1
ATOM 1542 N N . VAL A 1 195 ? 59.782 -21.572 26.114 1.00 36.00 195 VAL A N 1
ATOM 1543 C CA . VAL A 1 195 ? 59.388 -21.430 24.711 1.00 36.00 195 VAL A CA 1
ATOM 1544 C C . VAL A 1 195 ? 58.646 -22.697 24.272 1.00 36.00 195 VAL A C 1
ATOM 1546 O O . VAL A 1 195 ? 58.992 -23.783 24.733 1.00 36.00 195 VAL A O 1
ATOM 1549 N N . GLY A 1 196 ? 57.675 -22.585 23.363 1.00 33.28 196 GLY A N 1
ATOM 1550 C CA . GLY A 1 196 ? 57.039 -23.747 22.740 1.00 33.28 196 GLY A CA 1
ATOM 1551 C C . GLY A 1 196 ? 56.079 -23.362 21.620 1.00 33.28 196 GLY A C 1
ATOM 1552 O O . GLY A 1 196 ? 54.930 -23.020 21.877 1.00 33.28 196 GLY A O 1
ATOM 1553 N N . GLU A 1 197 ? 56.580 -23.401 20.389 1.00 34.91 197 GLU A N 1
ATOM 1554 C CA . GLU A 1 197 ? 55.811 -23.409 19.141 1.00 34.91 197 GLU A CA 1
ATOM 1555 C C . GLU A 1 197 ? 54.906 -24.655 19.080 1.00 34.91 197 GLU A C 1
ATOM 1557 O O . GLU A 1 197 ? 55.272 -25.708 19.602 1.00 34.91 197 GLU A O 1
ATOM 1562 N N . GLY A 1 198 ? 53.745 -24.577 18.424 1.00 31.89 198 GLY A N 1
ATOM 1563 C CA . GLY A 1 198 ? 52.907 -25.762 18.225 1.00 31.89 198 GLY A CA 1
ATOM 1564 C C . GLY A 1 198 ? 51.597 -25.471 17.510 1.00 31.89 198 GLY A C 1
ATOM 1565 O O . GLY A 1 198 ? 50.686 -24.882 18.080 1.00 31.89 198 GLY A O 1
ATOM 1566 N N . SER A 1 199 ? 51.543 -25.872 16.250 1.00 36.34 199 SER A N 1
ATOM 1567 C CA . SER A 1 199 ? 50.444 -25.740 15.309 1.00 36.34 199 SER A CA 1
ATOM 1568 C C . SER A 1 199 ? 49.342 -26.799 15.497 1.00 36.34 199 SER A C 1
ATOM 1570 O O . SER A 1 199 ? 49.540 -27.837 16.121 1.00 36.34 199 SER A O 1
ATOM 1572 N N . ASP A 1 200 ? 48.219 -26.519 14.830 1.00 37.00 200 ASP A N 1
ATOM 1573 C CA . ASP A 1 200 ? 47.252 -27.457 14.248 1.00 37.00 200 ASP A CA 1
ATOM 1574 C C . ASP A 1 200 ? 46.029 -27.957 15.043 1.00 37.00 200 ASP A C 1
ATOM 1576 O O . ASP A 1 200 ? 46.092 -28.547 16.116 1.00 37.00 200 ASP A O 1
ATOM 1580 N N . ASN A 1 201 ? 44.916 -27.853 14.302 1.00 35.19 201 ASN A N 1
ATOM 1581 C CA . ASN A 1 201 ? 43.752 -28.740 14.230 1.00 35.19 201 ASN A CA 1
ATOM 1582 C C . ASN A 1 201 ? 42.532 -28.466 15.129 1.00 35.19 201 ASN A C 1
ATOM 1584 O O . ASN A 1 201 ? 42.387 -28.997 16.225 1.00 35.19 201 ASN A O 1
ATOM 1588 N N . VAL A 1 202 ? 41.556 -27.742 14.562 1.00 38.78 202 VAL A N 1
ATOM 1589 C CA . VAL A 1 202 ? 40.139 -27.838 14.947 1.00 38.78 202 VAL A CA 1
ATOM 1590 C C . VAL A 1 202 ? 39.402 -28.569 13.827 1.00 38.78 202 VAL A C 1
ATOM 1592 O O . VAL A 1 202 ? 38.984 -27.970 12.835 1.00 38.78 202 VAL A O 1
ATOM 1595 N N . THR A 1 203 ? 39.268 -29.885 13.973 1.00 38.44 203 THR A N 1
ATOM 1596 C CA . THR A 1 203 ? 38.450 -30.724 13.094 1.00 38.44 203 THR A CA 1
ATOM 1597 C C . THR A 1 203 ? 36.986 -30.584 13.502 1.00 38.44 203 THR A C 1
ATOM 1599 O O . THR A 1 203 ? 36.598 -30.899 14.625 1.00 38.44 203 THR A O 1
ATOM 1602 N N . VAL A 1 204 ? 36.169 -30.084 12.579 1.00 39.94 204 VAL A N 1
ATOM 1603 C CA . VAL A 1 204 ? 34.717 -29.951 12.719 1.00 39.94 204 VAL A CA 1
ATOM 1604 C C . VAL A 1 204 ? 34.081 -31.263 12.259 1.00 39.94 204 VAL A C 1
ATOM 1606 O O . VAL A 1 204 ? 33.970 -31.491 11.055 1.00 39.94 204 VAL A O 1
ATOM 1609 N N . GLU A 1 205 ? 33.664 -32.133 13.183 1.00 41.88 205 GLU A N 1
ATOM 1610 C CA . GLU A 1 205 ? 32.890 -33.329 12.827 1.00 41.88 205 GLU A CA 1
ATOM 1611 C C . GLU A 1 205 ? 31.383 -33.150 13.040 1.00 41.88 205 GLU A C 1
ATOM 1613 O O . GLU A 1 205 ? 30.871 -32.839 14.114 1.00 41.88 205 GLU A O 1
ATOM 1618 N N . LYS A 1 206 ? 30.696 -33.346 11.914 1.00 40.34 206 LYS A N 1
ATOM 1619 C CA . LYS A 1 206 ? 29.258 -33.366 11.674 1.00 40.34 206 LYS A CA 1
ATOM 1620 C C . LYS A 1 206 ? 28.621 -34.579 12.358 1.00 40.34 206 LYS A C 1
ATOM 1622 O O . LYS A 1 206 ? 28.890 -35.708 11.959 1.00 40.34 206 LYS A O 1
ATOM 1627 N N . PHE A 1 207 ? 27.681 -34.359 13.273 1.00 36.72 207 PHE A N 1
ATOM 1628 C CA . PHE A 1 207 ? 26.739 -35.405 13.675 1.00 36.72 207 PHE A CA 1
ATOM 1629 C C . PHE A 1 207 ? 25.545 -35.419 12.713 1.00 36.72 207 PHE A C 1
ATOM 1631 O O . PHE A 1 207 ? 24.626 -34.607 12.810 1.00 36.72 207 PHE A O 1
ATOM 1638 N N . LEU A 1 208 ? 25.596 -36.341 11.750 1.00 43.69 208 LEU A N 1
ATOM 1639 C CA . LEU A 1 208 ? 24.460 -36.736 10.923 1.00 43.69 208 LEU A CA 1
ATOM 1640 C C . LEU A 1 208 ? 23.569 -37.699 11.716 1.00 43.69 208 LEU A C 1
ATOM 1642 O O . LEU A 1 208 ? 24.003 -38.765 12.146 1.00 43.69 208 LEU A O 1
ATOM 1646 N N . PHE A 1 209 ? 22.310 -37.299 11.875 1.00 37.22 209 PHE A N 1
ATOM 1647 C CA . PHE A 1 209 ? 21.192 -38.157 12.248 1.00 37.22 209 PHE A CA 1
ATOM 1648 C C . PHE A 1 209 ? 21.019 -39.267 11.205 1.00 37.22 209 PHE A C 1
ATOM 1650 O O . PHE A 1 209 ? 20.912 -38.969 10.017 1.00 37.22 209 PHE A O 1
ATOM 1657 N N . ASN A 1 210 ? 20.903 -40.522 11.644 1.00 38.00 210 ASN A N 1
ATOM 1658 C CA . ASN A 1 210 ? 20.319 -41.582 10.828 1.00 38.00 210 ASN A CA 1
ATOM 1659 C C . ASN A 1 210 ? 19.252 -42.338 11.624 1.00 38.00 210 ASN A C 1
ATOM 1661 O O . ASN A 1 210 ? 19.474 -42.781 12.750 1.00 38.00 210 ASN A O 1
ATOM 1665 N N . ALA A 1 211 ? 18.078 -42.412 11.005 1.00 38.50 211 ALA A N 1
ATOM 1666 C CA . ALA A 1 211 ? 16.862 -43.037 11.485 1.00 38.50 211 ALA A CA 1
ATOM 1667 C C . ALA A 1 211 ? 16.963 -44.570 11.470 1.00 38.50 211 ALA A C 1
ATOM 1669 O O . ALA A 1 211 ? 17.525 -45.148 10.541 1.00 38.50 211 ALA A O 1
ATOM 1670 N N . ILE A 1 212 ? 16.353 -45.222 12.462 1.00 47.97 212 ILE A N 1
ATOM 1671 C CA . ILE A 1 212 ? 16.092 -46.665 12.461 1.00 47.97 212 ILE A CA 1
ATOM 1672 C C . ILE A 1 212 ? 14.581 -46.858 12.304 1.00 47.97 212 ILE A C 1
ATOM 1674 O O . ILE A 1 212 ? 13.798 -46.455 13.162 1.00 47.97 212 ILE A O 1
ATOM 1678 N N . ILE A 1 213 ? 14.199 -47.449 11.172 1.00 47.12 213 ILE A N 1
ATOM 1679 C CA . ILE A 1 213 ? 12.866 -47.972 10.872 1.00 47.12 213 ILE A CA 1
ATOM 1680 C C . ILE A 1 213 ? 12.844 -49.466 11.222 1.00 47.12 213 ILE A C 1
ATOM 1682 O O . ILE A 1 213 ? 13.758 -50.194 10.849 1.00 47.12 213 ILE A O 1
ATOM 1686 N N . HIS A 1 214 ? 11.785 -49.854 11.939 1.00 39.97 214 HIS A N 1
ATOM 1687 C CA . HIS A 1 214 ? 11.128 -51.164 12.052 1.00 39.97 214 HIS A CA 1
ATOM 1688 C C . HIS A 1 214 ? 11.892 -52.438 11.650 1.00 39.97 214 HIS A C 1
ATOM 1690 O O . HIS A 1 214 ? 12.129 -52.664 10.465 1.00 39.97 214 HIS A O 1
ATOM 1696 N N . LEU A 1 215 ? 12.061 -53.340 12.626 1.00 46.81 215 LEU A N 1
ATOM 1697 C CA . LEU A 1 215 ? 11.441 -54.678 12.668 1.00 46.81 215 LEU A CA 1
ATOM 1698 C C . LEU A 1 215 ? 11.414 -55.192 14.114 1.00 46.81 215 LEU A C 1
ATOM 1700 O O . LEU A 1 215 ? 12.428 -54.998 14.819 1.00 46.81 215 LEU A O 1
#